Protein AF-W9RQR9-F1 (afdb_monomer_lite)

Organism: NCBI:txid981085

InterPro domains:
  IPR009721 O-acyltransferase WSD1, C-terminal [PF06974] (64-196)
  IPR045034 O-acyltransferase WSD1-like [PTHR31650] (25-204)

pLDDT: mean 70.21, std 19.1, range [25.34, 92.56]

Radius of gyration: 20.84 Å; chains: 1; bounding box: 67×42×54 Å

Foldseek 3Di:
DKAKEFEFQPDPAPDDDDDDDDDDPPDPHRPDRWAKEKEKDQPDPDDDDDDPVLQPDVPRPRHDDGQIFIDIFTQDDDDDPDLCVSVVVRVVRVVVRVPPCRRVVRSVVLVVCCVPVNDVRSVVVVVVVVVVHRMYIYPDDDDPDFDDDPNRGDNDDDPDDDPDPDDDYDYDYDCVRVVDPPVVVVVVVVSVVVNVVVCVVVVVDDDD

Sequence (208 aa):
MAFLEAKSLTLLSENRDDGLGSNVHRNNLPKKIRLRVNLLVNVRPSPGIQDLADMMEKNSEAKWGNWLGYVFVPFTIALKDDPLDYIRDAKATIDRKKHSLEALCTFSISGLLFSLFGIKSTTALLHRILSSTTMAFSNVVGPSEEIAFYNHSMTYLAATTYGQPNMTMVLSVDETTIPDPQQLCDDIAESLKLIKDVVIERGLANIH

Structure (mmCIF, N/CA/C/O backbone):
data_AF-W9RQR9-F1
#
_entry.id   AF-W9RQR9-F1
#
loop_
_atom_site.group_PDB
_atom_site.id
_atom_site.type_symbol
_atom_site.label_atom_id
_atom_site.label_alt_id
_atom_site.label_comp_id
_atom_site.label_asym_id
_atom_site.label_entity_id
_atom_site.label_seq_id
_atom_site.pdbx_PDB_ins_code
_atom_site.Cartn_x
_atom_site.Cartn_y
_atom_site.Cartn_z
_atom_site.occupancy
_atom_site.B_iso_or_equiv
_atom_site.auth_seq_id
_atom_site.auth_comp_id
_atom_site.auth_asym_id
_atom_site.auth_atom_id
_atom_site.pdbx_PDB_model_num
ATOM 1 N N . MET A 1 1 ? -9.837 4.500 -6.903 1.00 27.05 1 MET A N 1
ATOM 2 C CA . MET A 1 1 ? -8.670 5.401 -6.854 1.00 27.05 1 MET A CA 1
ATOM 3 C C . MET A 1 1 ? -7.677 4.797 -5.881 1.00 27.05 1 MET A C 1
ATOM 5 O O . MET A 1 1 ? -8.077 4.561 -4.753 1.00 27.05 1 MET A O 1
ATOM 9 N N . ALA A 1 2 ? -6.461 4.460 -6.316 1.00 27.91 2 ALA A N 1
ATOM 10 C CA . ALA A 1 2 ? -5.458 3.840 -5.453 1.00 27.91 2 ALA A CA 1
ATOM 11 C C . ALA A 1 2 ? -4.566 4.927 -4.843 1.00 27.91 2 ALA A C 1
ATOM 13 O O . ALA A 1 2 ? -3.868 5.629 -5.566 1.00 27.91 2 ALA A O 1
ATOM 14 N N . PHE A 1 3 ? -4.610 5.078 -3.525 1.00 33.69 3 PHE A N 1
ATOM 15 C CA . PHE A 1 3 ? -3.593 5.812 -2.777 1.00 33.69 3 PHE A CA 1
ATOM 16 C C . PHE A 1 3 ? -2.273 5.036 -2.864 1.00 33.69 3 PHE A C 1
ATOM 18 O O . PHE A 1 3 ? -2.313 3.813 -2.798 1.00 33.69 3 PHE A O 1
ATOM 25 N N . LEU A 1 4 ? -1.138 5.710 -3.027 1.00 33.81 4 LEU A N 1
ATOM 26 C CA . LEU A 1 4 ? 0.194 5.150 -2.803 1.00 33.81 4 LEU A CA 1
ATOM 27 C C . LEU A 1 4 ? 0.932 6.157 -1.932 1.00 33.81 4 LEU A C 1
ATOM 29 O O . LEU A 1 4 ? 1.221 7.252 -2.394 1.00 33.81 4 LEU A O 1
ATOM 33 N N . GLU A 1 5 ? 1.219 5.797 -0.688 1.00 37.44 5 GLU A N 1
ATOM 34 C CA . GLU A 1 5 ? 2.160 6.537 0.154 1.00 37.44 5 GLU A CA 1
ATOM 35 C C . GLU A 1 5 ? 3.376 5.648 0.358 1.00 37.44 5 GLU A C 1
ATOM 37 O O . GLU A 1 5 ? 3.317 4.673 1.107 1.00 37.44 5 GLU A O 1
ATOM 42 N N . ALA A 1 6 ? 4.456 5.935 -0.365 1.00 33.47 6 ALA A N 1
ATOM 43 C CA . ALA A 1 6 ? 5.751 5.316 -0.132 1.00 33.47 6 ALA A CA 1
ATOM 44 C C . ALA A 1 6 ? 6.491 6.129 0.929 1.00 33.47 6 ALA A C 1
ATOM 46 O O . ALA A 1 6 ? 6.679 7.330 0.766 1.00 33.47 6 ALA A O 1
ATOM 47 N N . LYS A 1 7 ? 6.883 5.469 2.020 1.00 37.84 7 LYS A N 1
ATOM 48 C CA . LYS A 1 7 ? 7.657 6.047 3.116 1.00 37.84 7 LYS A CA 1
ATOM 49 C C . LYS A 1 7 ? 9.077 5.493 3.056 1.00 37.84 7 LYS A C 1
ATOM 51 O O . LYS A 1 7 ? 9.262 4.316 2.753 1.00 37.84 7 LYS A O 1
ATOM 56 N N . SER A 1 8 ? 10.047 6.369 3.331 1.00 32.62 8 SER A N 1
ATOM 57 C CA . SER A 1 8 ? 11.501 6.146 3.273 1.00 32.62 8 SER A CA 1
ATOM 58 C C . SER A 1 8 ? 11.936 4.674 3.402 1.00 32.62 8 SER A C 1
ATOM 60 O O . SER A 1 8 ? 11.684 4.006 4.410 1.00 32.62 8 SER A O 1
ATOM 62 N N . LEU A 1 9 ? 12.604 4.171 2.358 1.00 33.88 9 LEU A N 1
ATOM 63 C CA . LEU A 1 9 ? 13.281 2.877 2.359 1.00 33.88 9 LEU A CA 1
ATOM 64 C C . LEU A 1 9 ? 14.490 2.948 3.300 1.00 33.88 9 LEU A C 1
ATOM 66 O O . LEU A 1 9 ? 15.581 3.331 2.891 1.00 33.88 9 LEU A O 1
ATOM 70 N N . THR A 1 10 ? 14.346 2.515 4.553 1.00 29.52 10 THR A N 1
ATOM 71 C CA . THR A 1 10 ? 15.526 2.227 5.381 1.00 29.52 10 THR A CA 1
ATOM 72 C C . THR A 1 10 ? 16.155 0.916 4.903 1.00 29.52 10 THR A C 1
ATOM 74 O O . THR A 1 10 ? 15.810 -0.175 5.365 1.00 29.52 10 THR A O 1
ATOM 77 N N . LEU A 1 11 ? 17.062 1.011 3.930 1.00 30.20 11 LEU A N 1
ATOM 78 C CA . LEU A 1 11 ? 17.905 -0.101 3.500 1.00 30.20 11 LEU A CA 1
ATOM 79 C C . LEU A 1 11 ? 18.978 -0.335 4.570 1.00 30.20 11 LEU A C 1
ATOM 81 O O . LEU A 1 11 ? 19.987 0.362 4.619 1.00 30.20 11 LEU A O 1
ATOM 85 N N . LEU A 1 12 ? 18.784 -1.333 5.433 1.00 25.34 12 LEU A N 1
ATOM 86 C CA . LEU A 1 12 ? 19.892 -1.877 6.219 1.00 25.34 12 LEU A CA 1
ATOM 87 C C . LEU A 1 12 ? 20.767 -2.714 5.277 1.00 25.34 12 LEU A C 1
ATOM 89 O O . LEU A 1 12 ? 20.536 -3.910 5.097 1.00 25.34 12 LEU A 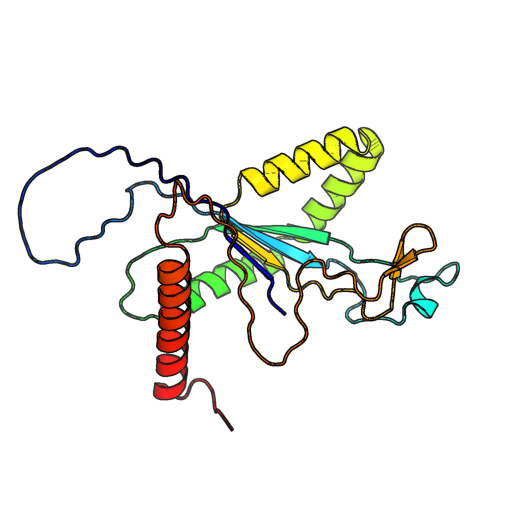O 1
ATOM 93 N N . SER A 1 13 ? 21.733 -2.061 4.626 1.00 30.66 13 SER A N 1
ATOM 94 C CA . SER A 1 13 ? 22.796 -2.746 3.895 1.00 30.66 13 SER A CA 1
ATOM 95 C C . SER A 1 13 ? 23.943 -3.073 4.848 1.00 30.66 13 SER A C 1
ATOM 97 O O . SER A 1 13 ? 24.672 -2.186 5.284 1.00 30.66 13 SER A O 1
ATOM 99 N N . GLU A 1 14 ? 24.124 -4.354 5.167 1.00 29.03 14 GLU A N 1
ATOM 100 C CA . GLU A 1 14 ? 25.426 -4.856 5.609 1.00 29.03 14 GLU A CA 1
ATOM 101 C C . GLU A 1 14 ? 26.245 -5.141 4.343 1.00 29.03 14 GLU A C 1
ATOM 103 O O . GLU A 1 14 ? 26.124 -6.206 3.731 1.00 29.03 14 GLU A O 1
ATOM 108 N N . ASN A 1 15 ? 27.050 -4.164 3.919 1.00 33.22 15 ASN A N 1
ATOM 109 C CA . ASN A 1 15 ? 28.030 -4.365 2.856 1.00 33.22 15 ASN A CA 1
ATOM 110 C C . ASN A 1 15 ? 29.112 -5.322 3.378 1.00 33.22 15 ASN A C 1
ATOM 112 O O . ASN A 1 15 ? 29.925 -4.949 4.223 1.00 33.22 15 ASN A O 1
ATOM 116 N N . ARG A 1 16 ? 29.138 -6.556 2.869 1.00 36.50 16 ARG A N 1
ATOM 117 C CA . ARG A 1 16 ? 30.384 -7.322 2.781 1.00 36.50 16 ARG A CA 1
ATOM 118 C C . ARG A 1 16 ? 30.792 -7.347 1.325 1.00 36.50 16 ARG A C 1
ATOM 120 O O . ARG A 1 16 ? 29.989 -7.702 0.469 1.00 36.50 16 ARG A O 1
ATOM 127 N N . ASP A 1 17 ? 32.004 -6.869 1.115 1.00 46.88 17 ASP A N 1
ATOM 128 C CA . ASP A 1 17 ? 32.659 -6.708 -0.166 1.00 46.88 17 ASP A CA 1
ATOM 129 C C . ASP A 1 17 ? 33.353 -8.031 -0.512 1.00 46.88 17 ASP A C 1
ATOM 131 O O . ASP A 1 17 ? 34.229 -8.489 0.226 1.00 46.88 17 ASP A O 1
ATOM 135 N N . ASP A 1 18 ? 32.941 -8.670 -1.602 1.00 40.12 18 ASP A N 1
ATOM 136 C CA . ASP A 1 18 ? 33.603 -9.842 -2.164 1.00 40.12 18 ASP A CA 1
ATOM 137 C C . ASP A 1 18 ? 33.596 -9.802 -3.704 1.00 40.12 18 ASP A C 1
ATOM 139 O O . ASP A 1 18 ? 32.748 -10.367 -4.382 1.00 40.12 18 ASP A O 1
ATOM 143 N N . GLY A 1 19 ? 34.584 -9.077 -4.242 1.00 40.59 19 GLY A N 1
ATOM 144 C CA . GLY A 1 19 ? 35.474 -9.510 -5.328 1.00 40.59 19 GLY A CA 1
ATOM 145 C C . GLY A 1 19 ? 34.900 -10.113 -6.624 1.00 40.59 19 GLY A C 1
ATOM 146 O O . GLY A 1 19 ? 34.585 -11.291 -6.689 1.00 40.59 19 GLY A O 1
ATOM 147 N N . LEU A 1 20 ? 34.992 -9.311 -7.694 1.00 42.31 20 LEU A N 1
ATOM 148 C CA . LEU A 1 20 ? 35.378 -9.646 -9.081 1.00 42.31 20 LEU A CA 1
ATOM 149 C C . LEU A 1 20 ? 34.734 -10.865 -9.794 1.00 42.31 20 LEU A C 1
ATOM 151 O O . LEU A 1 20 ? 35.153 -12.003 -9.613 1.00 42.31 20 LEU A O 1
ATOM 155 N N . GLY A 1 21 ? 33.909 -10.583 -10.815 1.00 39.34 21 GLY A N 1
ATOM 156 C CA . GLY A 1 21 ? 33.857 -11.406 -12.037 1.00 39.34 21 GLY A CA 1
ATOM 157 C C . GLY A 1 21 ? 32.478 -11.674 -12.658 1.00 39.34 21 GLY A C 1
ATOM 158 O O . GLY A 1 21 ? 31.588 -12.218 -12.020 1.00 39.34 21 GLY A O 1
ATOM 159 N N . SER A 1 22 ? 32.385 -11.406 -13.966 1.00 37.09 22 SER A N 1
ATOM 160 C CA . SER A 1 22 ? 31.342 -11.783 -14.942 1.00 37.09 22 SER A CA 1
ATOM 161 C C . SER A 1 22 ? 30.108 -10.874 -15.105 1.00 37.09 22 SER A C 1
ATOM 163 O O . SER A 1 22 ? 29.489 -10.386 -14.164 1.00 37.09 22 SER A O 1
ATOM 165 N N . ASN A 1 23 ? 29.810 -10.615 -16.380 1.00 47.50 23 ASN A N 1
ATOM 166 C CA . ASN A 1 23 ? 28.784 -9.735 -16.932 1.00 47.50 23 ASN A CA 1
ATOM 167 C C . ASN A 1 23 ? 27.418 -10.452 -16.905 1.00 47.50 23 ASN A C 1
ATOM 169 O O . ASN A 1 23 ? 26.909 -10.898 -17.927 1.00 47.50 23 ASN A O 1
ATOM 173 N N . VAL A 1 24 ? 26.866 -10.631 -15.707 1.00 47.97 24 VAL A N 1
ATOM 174 C CA . VAL A 1 24 ? 25.516 -11.160 -15.472 1.00 47.97 24 VAL A CA 1
ATOM 175 C C . VAL A 1 24 ? 24.811 -10.137 -14.595 1.00 47.97 24 VAL A C 1
ATOM 177 O O . VAL A 1 24 ? 25.396 -9.733 -13.593 1.00 47.97 24 VAL A O 1
ATOM 180 N N . HIS A 1 25 ? 23.622 -9.679 -15.011 1.00 51.59 25 HIS A N 1
ATOM 181 C CA . HIS A 1 25 ? 22.740 -8.721 -14.322 1.00 51.59 25 HIS A CA 1
ATOM 182 C C . HIS A 1 25 ? 23.111 -8.518 -12.843 1.00 51.59 25 HIS A C 1
ATOM 184 O O . HIS A 1 25 ? 22.714 -9.301 -11.977 1.00 51.59 25 HIS A O 1
ATOM 190 N N . ARG A 1 26 ? 23.932 -7.498 -12.548 1.00 60.16 26 ARG A N 1
ATOM 191 C CA . ARG A 1 26 ? 24.373 -7.234 -11.175 1.00 60.16 26 ARG A CA 1
ATOM 192 C C . ARG A 1 26 ? 23.149 -6.847 -10.355 1.00 60.16 26 ARG A C 1
ATOM 194 O O . ARG A 1 26 ? 22.592 -5.767 -10.532 1.00 60.16 26 ARG A O 1
ATOM 201 N N . ASN A 1 27 ? 22.714 -7.752 -9.486 1.00 68.25 27 ASN A N 1
ATOM 202 C CA . ASN A 1 27 ? 21.622 -7.494 -8.567 1.00 68.25 27 ASN A CA 1
ATOM 203 C C . ASN A 1 27 ? 22.157 -6.681 -7.381 1.00 68.25 27 ASN A C 1
ATOM 205 O O . ASN A 1 27 ? 22.793 -7.231 -6.486 1.00 68.25 27 ASN A O 1
ATOM 209 N N . ASN A 1 28 ? 21.898 -5.374 -7.390 1.00 78.44 28 ASN A N 1
ATOM 210 C CA . ASN A 1 28 ? 22.318 -4.452 -6.331 1.00 78.44 28 ASN A CA 1
ATOM 211 C C . ASN A 1 28 ? 21.351 -4.440 -5.128 1.00 78.44 28 ASN A C 1
ATOM 213 O O . ASN A 1 28 ? 21.474 -3.591 -4.245 1.00 78.44 28 ASN A O 1
ATOM 217 N N . LEU A 1 29 ? 20.364 -5.345 -5.081 1.00 77.56 29 LEU A N 1
ATOM 218 C CA . LEU A 1 29 ? 19.416 -5.412 -3.972 1.00 77.56 29 LEU A CA 1
ATOM 219 C C . LEU A 1 29 ? 20.082 -5.996 -2.717 1.00 77.56 29 LEU A C 1
ATOM 221 O O . LEU A 1 29 ? 20.760 -7.026 -2.795 1.00 77.56 29 LEU A O 1
ATOM 225 N N . PRO A 1 30 ? 19.840 -5.416 -1.528 1.00 78.06 30 PRO A N 1
ATOM 226 C CA . PRO A 1 30 ? 20.317 -5.997 -0.282 1.00 78.06 30 PRO A CA 1
ATOM 227 C C . PRO A 1 30 ? 19.786 -7.421 -0.089 1.00 78.06 30 PRO A C 1
ATOM 229 O O . PRO A 1 30 ? 18.589 -7.678 -0.239 1.00 78.06 30 PRO A O 1
ATOM 232 N N . LYS A 1 31 ? 20.661 -8.339 0.345 1.00 73.50 31 LYS A N 1
ATOM 233 C CA . LYS A 1 31 ? 20.363 -9.780 0.500 1.00 73.50 31 LYS A CA 1
ATOM 234 C C . LYS A 1 31 ? 19.158 -10.091 1.410 1.00 73.50 31 LYS A C 1
ATOM 236 O O . LYS A 1 31 ? 18.638 -11.201 1.366 1.00 73.50 31 LYS A O 1
ATOM 241 N N . LYS A 1 32 ? 18.726 -9.152 2.263 1.00 76.44 32 LYS A N 1
ATOM 242 C CA . LYS A 1 32 ? 17.607 -9.313 3.214 1.00 76.44 32 LYS A CA 1
ATOM 243 C C . LYS A 1 32 ? 16.678 -8.097 3.249 1.00 76.44 32 LYS A C 1
ATOM 245 O O . LYS A 1 32 ? 16.283 -7.640 4.322 1.00 76.44 32 LYS A O 1
ATOM 250 N N . ILE A 1 33 ? 16.325 -7.556 2.085 1.00 79.69 33 ILE A N 1
ATOM 251 C CA . ILE A 1 33 ? 15.329 -6.487 2.026 1.00 79.69 33 ILE A CA 1
ATOM 252 C C . ILE A 1 33 ? 13.939 -7.030 2.404 1.00 79.69 33 ILE A C 1
ATOM 254 O O . ILE A 1 33 ? 13.485 -8.048 1.883 1.00 79.69 33 ILE A O 1
ATOM 258 N N . ARG A 1 34 ? 13.256 -6.366 3.344 1.00 80.00 34 ARG A N 1
ATOM 259 C CA . ARG A 1 34 ? 11.883 -6.712 3.736 1.00 80.00 34 ARG A CA 1
ATOM 260 C C . ARG A 1 34 ? 10.984 -5.505 3.563 1.00 80.00 34 ARG A C 1
ATOM 262 O O . ARG A 1 34 ? 10.898 -4.668 4.459 1.00 80.00 34 ARG A O 1
ATOM 269 N N . LEU A 1 35 ? 10.277 -5.465 2.442 1.00 83.75 35 LEU A N 1
ATOM 270 C CA . LEU A 1 35 ? 9.306 -4.417 2.170 1.00 83.75 35 LEU A CA 1
ATOM 271 C C . LEU A 1 35 ? 7.904 -4.938 2.449 1.00 83.75 35 LEU A C 1
ATOM 273 O O . LEU A 1 35 ? 7.545 -6.068 2.106 1.00 83.75 35 LEU A O 1
ATOM 277 N N . ARG A 1 36 ? 7.120 -4.118 3.143 1.00 84.25 36 ARG A N 1
ATOM 278 C CA . ARG A 1 36 ? 5.743 -4.451 3.504 1.00 84.25 36 ARG A CA 1
ATOM 279 C C . ARG A 1 36 ? 4.826 -3.344 3.056 1.00 84.25 36 ARG A C 1
ATOM 281 O O . ARG A 1 36 ? 5.025 -2.184 3.408 1.00 84.25 36 ARG A O 1
ATOM 288 N N . VAL A 1 37 ? 3.805 -3.750 2.329 1.00 84.88 37 VAL A N 1
ATOM 289 C CA . VAL A 1 37 ? 2.712 -2.903 1.902 1.00 84.88 37 VAL A CA 1
ATOM 290 C C . VAL A 1 37 ? 1.571 -3.033 2.904 1.00 84.88 37 VAL A C 1
ATOM 292 O O . VAL A 1 37 ? 1.199 -4.143 3.287 1.00 84.88 37 VAL A O 1
ATOM 295 N N . ASN A 1 38 ? 1.016 -1.900 3.315 1.00 84.31 38 ASN A N 1
ATOM 296 C CA . ASN A 1 38 ? -0.216 -1.811 4.078 1.00 84.31 38 ASN A CA 1
ATOM 297 C C . ASN A 1 38 ? -1.383 -1.507 3.136 1.00 84.31 38 ASN A C 1
ATOM 299 O O . ASN A 1 38 ? -1.486 -0.400 2.616 1.00 84.31 38 ASN A O 1
ATOM 303 N N . LEU A 1 39 ? -2.260 -2.474 2.892 1.00 84.75 39 LEU A N 1
ATOM 304 C CA . LEU A 1 39 ? -3.452 -2.262 2.078 1.00 84.75 39 LEU A CA 1
ATOM 305 C C . LEU A 1 39 ? -4.635 -1.931 2.990 1.00 84.75 39 LEU A C 1
ATOM 307 O O . LEU A 1 39 ? -5.130 -2.803 3.700 1.00 84.75 39 LEU A O 1
ATOM 311 N N . LEU A 1 40 ? -5.083 -0.680 2.955 1.00 80.62 40 LEU A N 1
ATOM 312 C CA . LEU A 1 40 ? -6.287 -0.201 3.623 1.00 80.62 40 LEU A CA 1
ATOM 313 C C . LEU A 1 40 ? -7.518 -0.627 2.818 1.00 80.62 40 LEU A C 1
ATOM 315 O O . LEU A 1 40 ? -7.633 -0.355 1.619 1.00 80.62 40 LEU A O 1
ATOM 319 N N . VAL A 1 41 ? -8.448 -1.298 3.491 1.00 80.81 41 VAL A N 1
ATOM 320 C CA . VAL A 1 41 ? -9.653 -1.869 2.891 1.00 80.81 41 VAL A CA 1
ATOM 321 C C . VAL A 1 41 ? -10.870 -1.328 3.625 1.00 80.81 41 VAL A C 1
ATOM 323 O O . VAL A 1 41 ? -10.944 -1.377 4.853 1.00 80.81 41 VAL A O 1
ATOM 326 N N . ASN A 1 42 ? -11.847 -0.840 2.864 1.00 80.75 42 ASN A N 1
ATOM 327 C CA . ASN A 1 42 ? -13.160 -0.544 3.417 1.00 80.75 42 ASN A CA 1
ATOM 328 C C . ASN A 1 42 ? -13.898 -1.870 3.658 1.00 80.75 42 ASN A C 1
ATOM 330 O O . ASN A 1 42 ? -14.213 -2.575 2.702 1.00 80.75 42 ASN A O 1
ATOM 334 N N . VAL A 1 43 ? -14.139 -2.225 4.919 1.00 81.38 43 VAL A N 1
ATOM 335 C CA . VAL A 1 43 ? -14.802 -3.475 5.333 1.00 81.38 43 VAL A CA 1
ATOM 336 C C . VAL A 1 43 ? -16.310 -3.306 5.535 1.00 81.38 43 VAL A C 1
ATOM 338 O O . VAL A 1 43 ? -16.946 -4.119 6.205 1.00 81.38 43 VAL A O 1
ATOM 341 N N . ARG A 1 44 ? -16.897 -2.234 4.989 1.00 73.81 44 ARG A N 1
ATOM 342 C CA . ARG A 1 44 ? -18.335 -1.980 5.092 1.00 73.81 44 ARG A CA 1
ATOM 343 C C . ARG A 1 44 ? -19.134 -3.164 4.505 1.00 73.81 44 ARG A C 1
ATOM 345 O O . ARG A 1 44 ? -18.812 -3.608 3.404 1.00 73.81 44 ARG A O 1
ATOM 352 N N . PRO A 1 45 ? -20.187 -3.643 5.195 1.00 64.44 45 PRO A N 1
ATOM 353 C CA . PRO A 1 45 ? -21.051 -4.705 4.676 1.00 64.44 45 PRO A CA 1
ATOM 354 C C . PRO A 1 45 ? -21.801 -4.307 3.398 1.00 64.44 45 PRO A C 1
ATOM 356 O O . PRO A 1 45 ? -21.981 -5.138 2.512 1.00 64.44 45 PRO A O 1
ATOM 359 N N . SER A 1 46 ? -22.227 -3.042 3.293 1.00 60.16 46 SER A N 1
ATOM 360 C CA . SER A 1 46 ? -22.893 -2.503 2.109 1.00 60.16 46 SER A CA 1
ATOM 361 C C . SER A 1 46 ? -21.875 -1.928 1.109 1.00 60.16 46 SER A C 1
ATOM 363 O O . SER A 1 46 ? -21.146 -0.985 1.439 1.00 60.16 46 SER A O 1
ATOM 365 N N . PRO A 1 47 ? -21.792 -2.468 -0.121 1.00 53.53 47 PRO A N 1
ATOM 366 C CA . PRO A 1 47 ? -20.973 -1.880 -1.173 1.00 53.53 47 PRO A CA 1
ATOM 367 C C . PRO A 1 47 ? -21.627 -0.595 -1.708 1.00 53.53 47 PRO A C 1
ATOM 369 O O . PRO A 1 47 ? -22.838 -0.551 -1.903 1.00 53.53 47 PRO A O 1
ATOM 372 N N . GLY A 1 48 ? -20.820 0.434 -1.983 1.00 53.78 48 GLY A N 1
ATOM 373 C CA . GLY A 1 48 ? -21.259 1.675 -2.636 1.00 53.78 48 GLY A CA 1
ATOM 374 C C . GLY A 1 48 ? -21.095 2.941 -1.790 1.00 53.78 48 GLY A C 1
ATOM 375 O O . GLY A 1 48 ? -21.006 2.893 -0.561 1.00 53.78 48 GLY A O 1
ATOM 376 N N . ILE A 1 49 ? -21.030 4.082 -2.480 1.00 56.50 49 ILE A N 1
ATOM 377 C CA . ILE A 1 49 ? -21.163 5.412 -1.877 1.00 56.50 49 ILE A CA 1
ATOM 378 C C . ILE A 1 49 ? -22.658 5.577 -1.613 1.00 56.50 49 ILE A C 1
ATOM 380 O O . ILE A 1 49 ? -23.442 5.623 -2.556 1.00 56.50 49 ILE A O 1
ATOM 384 N N . GLN A 1 50 ? -23.051 5.535 -0.347 1.00 60.91 50 GLN A N 1
ATOM 385 C CA . GLN A 1 50 ? -24.426 5.815 0.055 1.00 60.91 50 GLN A CA 1
ATOM 386 C C . GLN A 1 50 ? -24.551 7.300 0.361 1.00 60.91 50 GLN A C 1
ATOM 388 O O . GLN A 1 50 ? -23.575 7.892 0.827 1.00 60.91 50 GLN A O 1
ATOM 393 N N . ASP A 1 51 ? -25.729 7.866 0.112 1.00 65.50 51 ASP A N 1
ATOM 394 C CA . ASP A 1 51 ? -25.982 9.274 0.390 1.00 65.50 51 ASP A CA 1
ATOM 395 C C . ASP A 1 51 ? -25.786 9.558 1.882 1.00 65.50 51 ASP A C 1
ATOM 397 O O . ASP A 1 51 ? -26.279 8.833 2.752 1.00 65.50 51 ASP A O 1
ATOM 401 N N . LEU A 1 52 ? -25.051 10.627 2.193 1.00 65.19 52 LEU A N 1
ATOM 402 C CA . LEU A 1 52 ? -24.754 11.024 3.569 1.00 65.19 52 LEU A CA 1
ATOM 403 C C . LEU A 1 52 ? -26.018 11.164 4.428 1.00 65.19 52 LEU A C 1
ATOM 405 O O . LEU A 1 52 ? -26.009 10.781 5.599 1.00 65.19 52 LEU A O 1
ATOM 409 N N . ALA A 1 53 ? -27.102 11.678 3.843 1.00 65.00 53 ALA A N 1
ATOM 410 C CA . ALA A 1 53 ? -28.388 11.829 4.516 1.00 65.00 53 ALA A CA 1
ATOM 411 C C . ALA A 1 53 ? -28.941 10.477 5.005 1.00 65.00 53 ALA A C 1
ATOM 413 O O . ALA A 1 53 ? -29.303 10.353 6.177 1.00 65.00 53 ALA A O 1
ATOM 414 N N . ASP A 1 54 ? -28.890 9.451 4.154 1.00 69.06 54 ASP A N 1
ATOM 415 C CA . ASP A 1 54 ? -29.349 8.091 4.463 1.00 69.06 54 ASP A CA 1
ATOM 416 C C . ASP A 1 54 ? -28.467 7.424 5.534 1.00 69.06 54 ASP A C 1
ATOM 418 O O . ASP A 1 54 ? -28.921 6.612 6.342 1.00 69.06 54 ASP A O 1
ATOM 422 N N . MET A 1 55 ? -27.184 7.793 5.585 1.00 68.00 55 MET A N 1
ATOM 423 C CA . MET A 1 55 ? -26.228 7.302 6.583 1.00 68.00 55 MET A CA 1
ATOM 424 C C . MET A 1 55 ? -26.354 7.975 7.960 1.00 68.00 55 MET A C 1
ATOM 426 O O . MET A 1 55 ? -25.878 7.442 8.969 1.00 68.00 55 MET A O 1
ATOM 430 N N . MET A 1 56 ? -26.937 9.175 8.004 1.00 68.69 56 MET A N 1
ATOM 431 C CA . MET A 1 56 ? -27.152 9.958 9.224 1.00 68.69 56 MET A CA 1
ATOM 432 C C . MET A 1 56 ? -28.531 9.713 9.854 1.00 68.69 56 MET A C 1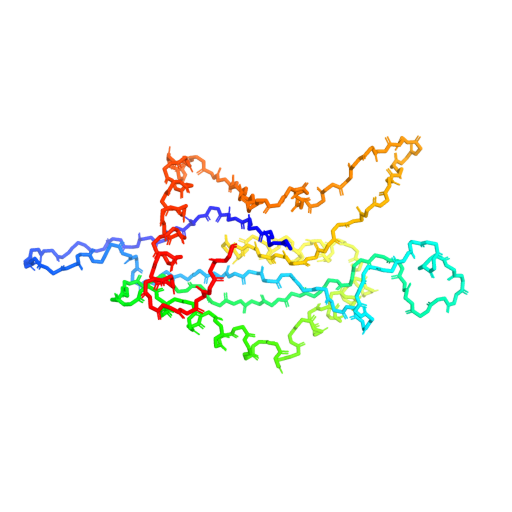
ATOM 434 O O . MET A 1 56 ? -28.778 10.165 10.977 1.00 68.69 56 MET A O 1
ATOM 438 N N . GLU A 1 57 ? -29.420 8.991 9.168 1.00 76.00 57 GLU A N 1
ATOM 439 C CA . GLU A 1 57 ? -30.745 8.656 9.678 1.00 76.00 57 GLU A CA 1
ATOM 440 C C . GLU A 1 57 ? -30.660 7.764 10.932 1.00 76.00 57 GLU A C 1
ATOM 442 O O . GLU A 1 57 ? -29.865 6.820 11.032 1.00 76.00 57 GLU A O 1
ATOM 447 N N . LYS A 1 58 ? -31.493 8.061 11.940 1.00 58.41 58 LYS A N 1
ATOM 448 C CA . LYS A 1 58 ? -31.555 7.252 13.163 1.00 58.41 58 LYS A CA 1
ATOM 449 C C . LYS A 1 58 ? -32.022 5.838 12.810 1.00 58.41 58 LYS A C 1
ATOM 451 O O . LYS A 1 58 ? -33.140 5.662 12.345 1.00 58.41 58 LYS A O 1
ATOM 456 N N . ASN A 1 59 ? -31.196 4.846 13.152 1.00 63.31 59 ASN A N 1
ATOM 457 C CA . ASN A 1 59 ? -31.374 3.413 12.863 1.00 63.31 59 ASN A CA 1
ATOM 458 C C . ASN A 1 59 ? -31.033 2.971 11.432 1.00 63.31 59 ASN A C 1
ATOM 460 O O . ASN A 1 59 ? -31.364 1.845 11.070 1.00 63.31 59 ASN A O 1
ATOM 464 N N . SER A 1 60 ? -30.327 3.791 10.650 1.00 63.22 60 SER A N 1
ATOM 465 C CA . SER A 1 60 ? -29.740 3.321 9.393 1.00 63.22 60 SER A CA 1
ATOM 466 C C . SER A 1 60 ? -28.785 2.146 9.645 1.00 63.22 60 SER A C 1
ATOM 468 O O . SER A 1 60 ? -27.940 2.188 10.549 1.00 63.22 60 SER A O 1
ATOM 470 N N . GLU A 1 61 ? -28.904 1.085 8.841 1.00 59.78 61 GLU A N 1
ATOM 471 C CA . GLU A 1 61 ? -27.962 -0.044 8.859 1.00 59.78 61 GLU A CA 1
ATOM 472 C C . GLU A 1 61 ? -26.549 0.396 8.438 1.00 59.78 61 GLU A C 1
ATOM 474 O O . GLU A 1 61 ? -25.550 -0.225 8.814 1.00 59.78 61 GLU A O 1
ATOM 479 N N . ALA A 1 62 ? -26.446 1.510 7.709 1.00 61.47 62 ALA A N 1
ATOM 480 C CA . ALA A 1 62 ? -25.199 2.063 7.223 1.00 61.47 62 ALA A CA 1
ATOM 481 C C . ALA A 1 62 ? -24.768 3.288 8.030 1.00 61.47 62 ALA A C 1
ATOM 483 O O . ALA A 1 62 ? -25.105 4.430 7.735 1.00 61.47 62 ALA A O 1
ATOM 484 N N . LYS A 1 63 ? -23.948 3.049 9.052 1.00 66.00 63 LYS A N 1
ATOM 485 C CA . LYS A 1 63 ? -23.376 4.127 9.869 1.00 66.00 63 LYS A CA 1
ATOM 486 C C . LYS A 1 63 ? -22.386 4.970 9.074 1.00 66.00 63 LYS A C 1
ATOM 488 O O . LYS A 1 63 ? -21.520 4.407 8.402 1.00 66.00 63 LYS A O 1
ATOM 493 N N . TRP A 1 64 ? -22.475 6.293 9.231 1.00 66.12 64 TRP A N 1
ATOM 494 C CA . TRP A 1 64 ? -21.588 7.278 8.604 1.00 66.12 64 TRP A CA 1
ATOM 495 C C . TRP A 1 64 ? -20.090 6.927 8.697 1.00 66.12 64 TRP A C 1
ATOM 497 O O . TRP A 1 64 ? -19.602 6.469 9.733 1.00 66.12 64 TRP A O 1
ATOM 507 N N . GLY A 1 65 ? -19.360 7.190 7.606 1.00 65.56 65 GLY A N 1
ATOM 508 C CA . GLY A 1 65 ? -17.906 7.035 7.514 1.00 65.56 65 GLY A CA 1
ATOM 509 C C . GLY A 1 65 ? -17.412 5.678 6.995 1.00 65.56 65 GLY A C 1
ATOM 510 O O . GLY A 1 65 ? -18.162 4.716 6.822 1.00 65.56 65 GLY A O 1
ATOM 511 N N . ASN A 1 66 ? -16.112 5.600 6.705 1.00 72.56 66 ASN A N 1
ATOM 512 C CA . ASN A 1 66 ? -15.464 4.380 6.224 1.00 72.56 66 ASN A CA 1
ATOM 513 C C . ASN A 1 66 ? -15.129 3.439 7.385 1.00 72.56 66 ASN A C 1
ATOM 515 O O . ASN A 1 66 ? -14.603 3.870 8.410 1.00 72.56 66 ASN A O 1
ATOM 519 N N . TRP A 1 67 ? -15.401 2.145 7.216 1.00 77.25 67 TRP A N 1
ATOM 520 C CA . TRP A 1 67 ? -15.016 1.133 8.198 1.00 77.25 67 TRP A CA 1
ATOM 521 C C . TRP A 1 67 ? -13.690 0.555 7.738 1.00 77.25 67 TRP A C 1
ATOM 523 O O . TRP A 1 67 ? -13.638 -0.200 6.773 1.00 77.25 67 TRP A O 1
ATOM 533 N N . LEU A 1 68 ? -12.600 0.988 8.363 1.00 77.75 68 LEU A N 1
ATOM 534 C CA . LEU A 1 68 ? -11.260 0.717 7.856 1.00 77.75 68 LEU A CA 1
ATOM 535 C C . LEU A 1 68 ? -10.641 -0.502 8.533 1.00 77.75 68 LEU A C 1
ATOM 537 O O . LEU A 1 68 ? -10.304 -0.472 9.715 1.00 77.75 68 LEU A O 1
ATOM 541 N N . GLY A 1 69 ? -10.460 -1.558 7.747 1.00 84.75 69 GLY A N 1
ATOM 542 C CA . GLY A 1 69 ? -9.536 -2.646 8.040 1.00 84.75 69 GLY A CA 1
ATOM 543 C C . GLY A 1 69 ? -8.252 -2.494 7.234 1.00 84.75 69 GLY A C 1
ATOM 544 O O . GLY A 1 69 ? -8.162 -1.671 6.319 1.00 84.75 69 GLY A O 1
ATOM 545 N N . TYR A 1 70 ? -7.249 -3.305 7.547 1.00 86.19 70 TYR A N 1
ATOM 546 C CA . TYR A 1 70 ? -6.008 -3.320 6.785 1.00 86.19 70 TYR A CA 1
ATOM 547 C C . TYR A 1 70 ? -5.414 -4.719 6.647 1.00 86.19 70 TYR A C 1
ATOM 549 O O . TYR A 1 70 ? -5.728 -5.636 7.406 1.00 86.19 70 TYR A O 1
ATOM 557 N N . VAL A 1 71 ? -4.565 -4.882 5.637 1.00 89.44 71 VAL A N 1
ATOM 558 C CA . VAL A 1 71 ? -3.904 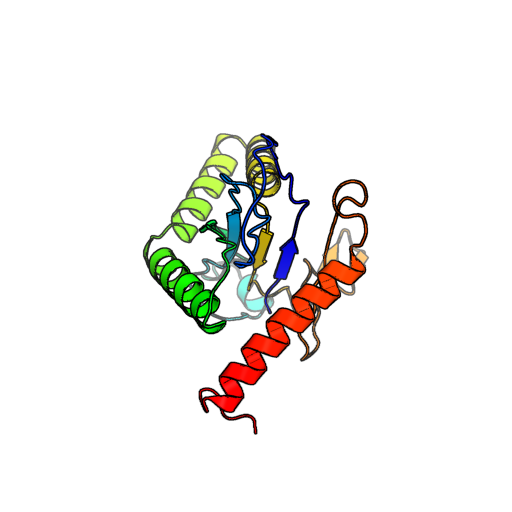-6.141 5.298 1.00 89.44 71 VAL A CA 1
ATOM 559 C C . VAL A 1 71 ? -2.432 -5.878 5.016 1.00 89.44 71 VAL A C 1
ATOM 561 O O . VAL A 1 71 ? -2.098 -5.008 4.212 1.00 89.44 71 VAL A O 1
ATOM 564 N N . PHE A 1 72 ? -1.544 -6.681 5.604 1.00 89.31 72 PHE A N 1
ATOM 565 C CA . PHE A 1 72 ? -0.123 -6.625 5.270 1.00 89.31 72 PHE A CA 1
ATOM 566 C C . PHE A 1 72 ? 0.221 -7.555 4.116 1.00 89.31 72 PHE A C 1
ATOM 568 O O . PHE A 1 72 ? 0.069 -8.778 4.210 1.00 89.31 72 PHE A O 1
ATOM 575 N N . VAL A 1 73 ? 0.764 -6.980 3.049 1.00 88.38 73 VAL A N 1
ATOM 576 C CA . VAL A 1 73 ? 1.216 -7.703 1.862 1.00 88.38 73 VAL A CA 1
ATOM 577 C C . VAL A 1 73 ? 2.743 -7.599 1.763 1.00 88.38 73 VAL A C 1
ATOM 579 O O . VAL A 1 73 ? 3.283 -6.496 1.866 1.00 88.38 73 VAL A O 1
ATOM 582 N N . PRO A 1 74 ? 3.476 -8.717 1.607 1.00 86.69 74 PRO A N 1
ATOM 583 C CA . PRO A 1 74 ? 4.897 -8.647 1.288 1.00 86.69 74 PRO A CA 1
ATOM 584 C C . PRO A 1 74 ? 5.079 -8.012 -0.094 1.00 86.69 74 PRO A C 1
ATOM 586 O O . PRO A 1 74 ? 4.398 -8.396 -1.043 1.00 86.69 74 PRO A O 1
ATOM 589 N N . PHE A 1 75 ? 5.994 -7.052 -0.201 1.00 83.12 75 PHE A N 1
ATOM 590 C CA . PHE A 1 75 ? 6.368 -6.445 -1.473 1.00 83.12 75 PHE A CA 1
ATOM 591 C C . PHE A 1 75 ? 7.766 -6.919 -1.849 1.00 83.12 75 PHE A C 1
ATOM 593 O O . PHE A 1 75 ? 8.752 -6.583 -1.194 1.00 83.12 75 PHE A O 1
ATOM 600 N N . THR A 1 76 ? 7.835 -7.762 -2.871 1.00 81.00 76 THR A N 1
ATOM 601 C CA . THR A 1 76 ? 9.091 -8.354 -3.322 1.00 81.00 76 THR A CA 1
ATOM 602 C C . THR A 1 76 ? 9.615 -7.555 -4.502 1.00 81.00 76 THR A C 1
ATOM 604 O O . THR A 1 76 ? 8.975 -7.516 -5.550 1.00 81.00 76 THR A O 1
ATOM 607 N N . ILE A 1 77 ? 10.796 -6.961 -4.341 1.00 81.12 77 ILE A N 1
ATOM 608 C CA . ILE A 1 77 ? 11.577 -6.446 -5.465 1.00 81.12 77 ILE A CA 1
ATOM 609 C C . ILE A 1 77 ? 12.502 -7.578 -5.899 1.00 81.12 77 ILE A C 1
ATOM 611 O O . ILE A 1 77 ? 13.259 -8.117 -5.092 1.00 81.12 77 ILE A O 1
ATOM 615 N N . ALA A 1 78 ? 12.392 -7.966 -7.159 1.00 82.50 78 ALA A N 1
ATOM 616 C CA . ALA A 1 78 ? 13.240 -8.960 -7.799 1.00 82.50 78 ALA A CA 1
ATOM 617 C C . ALA A 1 78 ? 13.691 -8.397 -9.150 1.00 82.50 78 ALA A C 1
ATOM 619 O O . ALA A 1 78 ? 13.283 -7.302 -9.510 1.00 82.50 78 ALA A O 1
ATOM 620 N N . LEU A 1 79 ? 14.536 -9.114 -9.882 1.00 83.69 79 LEU A N 1
ATOM 621 C CA . LEU A 1 79 ? 14.677 -8.913 -11.321 1.00 83.69 79 LEU A CA 1
ATOM 622 C C . LEU A 1 79 ? 13.846 -10.012 -11.980 1.00 83.69 79 LEU A C 1
ATOM 624 O O . LEU A 1 79 ? 13.981 -11.178 -11.604 1.00 83.69 79 LEU A O 1
ATOM 628 N N . LYS A 1 80 ? 12.947 -9.639 -12.889 1.00 85.19 80 LYS A N 1
ATOM 629 C CA . LYS A 1 80 ? 12.058 -10.570 -13.588 1.00 85.19 80 LYS A CA 1
ATOM 630 C C . LYS A 1 80 ? 12.198 -10.383 -15.087 1.00 85.19 80 LYS A C 1
ATOM 632 O O . LYS A 1 80 ? 12.239 -9.244 -15.543 1.00 85.19 80 LYS A O 1
ATOM 637 N N . ASP A 1 81 ? 12.218 -11.496 -15.812 1.00 87.38 81 ASP A N 1
ATOM 638 C CA . ASP A 1 81 ? 12.306 -11.494 -17.273 1.00 87.38 81 ASP A CA 1
ATOM 639 C C . ASP A 1 81 ? 10.982 -11.039 -17.908 1.00 87.38 81 ASP A C 1
ATOM 641 O O . ASP A 1 81 ? 10.980 -10.227 -18.830 1.00 87.38 81 ASP A O 1
ATOM 645 N N . ASP A 1 82 ? 9.842 -11.516 -17.388 1.00 89.12 82 ASP A N 1
ATOM 646 C CA . ASP A 1 82 ? 8.512 -11.045 -17.789 1.00 89.12 82 ASP A CA 1
ATOM 647 C C . ASP A 1 82 ? 8.016 -9.957 -16.815 1.00 89.12 82 ASP A C 1
ATOM 649 O O . ASP A 1 82 ? 7.755 -10.255 -15.642 1.00 89.12 82 ASP A O 1
ATOM 653 N N . PRO A 1 83 ? 7.810 -8.700 -17.254 1.00 85.62 83 PRO A N 1
ATOM 654 C CA . PRO A 1 83 ? 7.289 -7.648 -16.380 1.00 85.62 83 PRO A CA 1
ATOM 655 C C . PRO A 1 83 ? 5.875 -7.955 -15.853 1.00 85.62 83 PRO A C 1
ATOM 657 O O . PRO A 1 83 ? 5.489 -7.460 -14.791 1.00 85.62 83 PRO A O 1
ATOM 660 N N . LEU A 1 84 ? 5.102 -8.819 -16.525 1.00 90.75 84 LEU A N 1
ATOM 661 C CA . LEU A 1 84 ? 3.779 -9.230 -16.038 1.00 90.75 84 LEU A CA 1
ATOM 662 C C . LEU A 1 84 ? 3.841 -10.161 -14.824 1.00 90.75 84 LEU A C 1
ATOM 664 O O . LEU A 1 84 ? 2.855 -10.276 -14.089 1.00 90.75 84 LEU A O 1
ATOM 668 N N . ASP A 1 85 ? 4.982 -10.792 -14.559 1.00 91.00 85 ASP A N 1
ATOM 669 C CA . ASP A 1 85 ? 5.126 -11.678 -13.409 1.00 91.00 85 ASP A CA 1
ATOM 670 C C . ASP A 1 85 ? 5.083 -10.913 -12.080 1.00 91.00 85 ASP A C 1
ATOM 672 O O . ASP A 1 85 ? 4.736 -11.499 -11.054 1.00 91.00 85 ASP A O 1
ATOM 676 N N . TYR A 1 86 ? 5.379 -9.607 -12.050 1.00 86.75 86 TYR A N 1
ATOM 677 C CA . TYR A 1 86 ? 5.113 -8.789 -10.858 1.00 86.75 86 TYR A CA 1
ATOM 678 C C . TYR A 1 86 ? 3.614 -8.693 -10.572 1.00 86.75 86 TYR A C 1
ATOM 680 O O . TYR A 1 86 ? 3.186 -8.850 -9.427 1.00 86.75 86 TYR A O 1
ATOM 688 N N . ILE A 1 87 ? 2.804 -8.483 -11.616 1.00 87.94 87 ILE A N 1
ATOM 689 C CA . ILE A 1 87 ? 1.347 -8.374 -11.493 1.00 87.94 87 ILE A CA 1
ATOM 690 C C . ILE A 1 87 ? 0.748 -9.710 -11.065 1.00 87.94 87 ILE A C 1
ATOM 692 O O . ILE A 1 87 ? -0.112 -9.734 -10.184 1.00 87.94 87 ILE A O 1
ATOM 696 N N . ARG A 1 88 ? 1.188 -10.820 -11.666 1.00 91.31 88 ARG A N 1
ATOM 697 C CA . ARG A 1 88 ? 0.686 -12.163 -11.337 1.00 91.31 88 ARG A CA 1
ATOM 698 C C . ARG A 1 88 ? 0.935 -12.509 -9.870 1.00 91.31 88 ARG A C 1
ATOM 700 O O . ARG A 1 88 ? -0.004 -12.910 -9.181 1.00 91.31 88 ARG A O 1
ATOM 707 N N . ASP A 1 89 ? 2.146 -12.271 -9.373 1.00 90.38 89 ASP A N 1
ATOM 708 C CA . ASP A 1 89 ? 2.501 -12.530 -7.973 1.00 90.38 89 ASP A CA 1
ATOM 709 C C . ASP A 1 89 ? 1.730 -11.632 -7.002 1.00 90.38 89 ASP A C 1
ATOM 711 O O . ASP A 1 89 ? 1.208 -12.100 -5.980 1.00 90.38 89 ASP A O 1
ATOM 715 N N . ALA A 1 90 ? 1.623 -10.339 -7.329 1.00 87.44 90 ALA A N 1
ATOM 716 C CA . ALA A 1 90 ? 0.849 -9.389 -6.542 1.00 87.44 90 ALA A CA 1
ATOM 717 C C . ALA A 1 90 ? -0.627 -9.808 -6.485 1.00 87.44 90 ALA A C 1
ATOM 719 O O . ALA A 1 90 ? -1.208 -9.879 -5.400 1.00 87.44 90 ALA A O 1
ATOM 720 N N . LYS A 1 91 ? -1.220 -10.172 -7.629 1.00 89.44 91 LYS A N 1
ATOM 721 C CA . LYS A 1 91 ? -2.602 -10.653 -7.728 1.00 89.44 91 LYS A CA 1
ATOM 722 C C . LYS A 1 91 ? -2.820 -11.920 -6.909 1.00 89.44 91 LYS A C 1
ATOM 724 O O . LYS A 1 91 ? -3.747 -11.950 -6.107 1.00 89.44 91 LYS A O 1
ATOM 729 N N . ALA A 1 92 ? -1.963 -12.930 -7.055 1.00 92.31 92 ALA A N 1
ATOM 730 C CA . ALA A 1 92 ? -2.067 -14.174 -6.295 1.00 92.31 92 ALA A CA 1
ATOM 731 C C . ALA A 1 92 ? -2.004 -13.919 -4.779 1.00 92.31 92 ALA A C 1
ATOM 733 O O . ALA A 1 92 ? -2.789 -14.471 -4.004 1.00 92.31 92 ALA A O 1
ATOM 734 N N . THR A 1 93 ? -1.108 -13.027 -4.350 1.00 91.25 93 THR A N 1
ATOM 735 C CA . THR A 1 93 ? -0.980 -12.651 -2.939 1.00 91.25 93 THR A CA 1
ATOM 736 C C . THR A 1 93 ? -2.220 -11.918 -2.432 1.00 91.25 93 THR A C 1
ATOM 738 O O . THR A 1 93 ? -2.724 -12.254 -1.359 1.00 91.25 93 THR A O 1
ATOM 741 N N . ILE A 1 94 ? -2.725 -10.944 -3.193 1.00 87.38 94 ILE A N 1
ATOM 742 C CA . ILE A 1 94 ? -3.919 -10.169 -2.842 1.00 87.38 94 ILE A CA 1
ATOM 743 C C . ILE A 1 94 ? -5.157 -11.064 -2.808 1.00 87.38 94 ILE A C 1
ATOM 745 O O . ILE A 1 94 ? -5.926 -10.983 -1.856 1.00 87.38 94 ILE A O 1
ATOM 749 N N . ASP A 1 95 ? -5.352 -11.937 -3.794 1.00 89.94 95 ASP A N 1
ATOM 750 C CA . ASP A 1 95 ? -6.519 -12.820 -3.846 1.00 89.94 95 ASP A CA 1
ATOM 751 C C . ASP A 1 95 ? -6.526 -13.788 -2.656 1.00 89.94 95 ASP A C 1
ATOM 753 O O . ASP A 1 95 ? -7.550 -13.936 -1.991 1.00 89.94 95 ASP A O 1
ATOM 757 N N . ARG A 1 96 ? -5.365 -14.326 -2.261 1.00 90.88 96 ARG A N 1
ATOM 758 C CA . ARG A 1 96 ? -5.244 -15.086 -1.007 1.00 90.88 96 ARG A CA 1
ATOM 759 C C . ARG A 1 96 ? -5.620 -14.249 0.220 1.00 90.88 96 ARG A C 1
ATOM 761 O O . ARG A 1 96 ? -6.294 -14.745 1.118 1.00 90.88 96 ARG A O 1
ATOM 768 N N . LYS A 1 97 ? -5.182 -12.989 0.281 1.00 89.12 97 LYS A N 1
ATOM 769 C CA . LYS A 1 97 ? -5.472 -12.086 1.406 1.00 89.12 97 LYS A CA 1
ATOM 770 C C . LYS A 1 97 ? -6.932 -11.635 1.469 1.00 89.12 97 LYS A C 1
ATOM 772 O O . LYS A 1 97 ? -7.452 -11.434 2.560 1.00 89.12 97 LYS A O 1
ATOM 777 N N . LYS A 1 98 ? -7.627 -11.533 0.336 1.00 84.94 98 LYS A N 1
ATOM 778 C CA . LYS A 1 98 ? -9.080 -11.295 0.326 1.00 84.94 98 LYS A CA 1
ATOM 779 C C . LYS A 1 98 ? -9.832 -12.403 1.067 1.00 84.94 98 LYS A C 1
ATOM 781 O O . LYS A 1 98 ? -10.824 -12.123 1.728 1.00 84.94 98 LYS A O 1
ATOM 786 N N . HIS A 1 99 ? -9.330 -13.636 1.006 1.00 86.88 99 HIS A N 1
ATOM 787 C CA . HIS A 1 99 ? -9.917 -14.783 1.697 1.00 86.88 99 HIS A CA 1
ATOM 788 C C . HIS A 1 99 ? -9.409 -14.991 3.136 1.00 86.88 99 HIS A C 1
ATOM 790 O O . HIS A 1 99 ? -9.951 -15.839 3.838 1.00 86.88 99 HIS A O 1
ATOM 796 N N . SER A 1 100 ? -8.409 -14.239 3.618 1.00 87.25 100 SER A N 1
ATOM 797 C CA . SER A 1 100 ? -7.803 -14.472 4.943 1.00 87.25 100 SER A CA 1
ATOM 798 C C . SER A 1 100 ? -8.549 -13.826 6.117 1.00 87.25 100 SER A C 1
ATOM 800 O O . SER A 1 100 ? -8.070 -13.915 7.244 1.00 87.25 100 SER A O 1
ATOM 802 N N . LEU A 1 101 ? -9.679 -13.146 5.871 1.00 87.00 101 LEU A N 1
ATOM 803 C CA . LEU A 1 101 ? -10.445 -12.352 6.854 1.00 87.00 101 LEU A CA 1
ATOM 804 C C . LEU A 1 101 ? -9.624 -11.276 7.595 1.00 87.00 101 LEU A C 1
ATOM 806 O O . LEU A 1 101 ? -10.131 -10.621 8.501 1.00 87.00 101 LEU A O 1
ATOM 810 N N . GLU A 1 102 ? -8.375 -11.035 7.193 1.00 90.69 102 GLU A N 1
ATOM 811 C CA . GLU A 1 102 ? -7.424 -10.186 7.915 1.00 90.69 102 GLU A CA 1
ATOM 812 C C . GLU A 1 102 ? -7.916 -8.746 8.054 1.00 90.69 102 GLU A C 1
ATOM 814 O O . GLU A 1 102 ? -7.790 -8.159 9.125 1.00 90.69 102 GLU A O 1
ATOM 819 N N . ALA A 1 103 ? -8.552 -8.202 7.014 1.00 88.00 103 ALA A N 1
ATOM 820 C CA . ALA A 1 103 ? -9.143 -6.868 7.062 1.00 88.00 103 ALA A CA 1
ATOM 821 C C . ALA A 1 103 ? -10.265 -6.765 8.115 1.00 88.00 103 ALA A C 1
ATOM 823 O O . ALA A 1 103 ? -10.350 -5.774 8.837 1.00 88.00 103 ALA A O 1
ATOM 824 N N . LEU A 1 104 ? -11.099 -7.801 8.249 1.00 88.19 104 LEU A N 1
ATOM 825 C CA . LEU A 1 104 ? -12.159 -7.839 9.260 1.00 88.19 104 LEU A CA 1
ATOM 826 C C . LEU A 1 104 ? -11.569 -8.001 10.663 1.00 88.19 104 LEU A C 1
ATOM 828 O O . LEU A 1 104 ? -11.945 -7.270 11.575 1.00 88.19 104 LEU A O 1
ATOM 832 N N . CYS A 1 105 ? -10.595 -8.899 10.831 1.00 89.88 105 CYS A N 1
ATOM 833 C CA . CYS A 1 105 ? -9.919 -9.092 12.111 1.00 89.88 105 CYS A CA 1
ATOM 834 C C . CYS A 1 105 ? -9.214 -7.816 12.587 1.00 89.88 105 CYS A C 1
ATOM 836 O O . CYS A 1 105 ? -9.340 -7.448 13.753 1.00 89.88 105 CYS A O 1
ATOM 838 N N . THR A 1 106 ? -8.490 -7.121 11.707 1.00 90.38 106 THR A N 1
ATOM 839 C CA . THR A 1 106 ? -7.782 -5.879 12.057 1.00 90.38 106 THR A CA 1
ATOM 840 C C . THR A 1 106 ? -8.741 -4.749 12.414 1.00 90.38 106 THR A C 1
ATOM 842 O O . THR A 1 106 ? -8.483 -4.031 13.384 1.00 90.38 106 THR A O 1
ATOM 845 N N . PHE A 1 107 ? -9.872 -4.631 11.713 1.00 88.44 107 PHE A N 1
ATOM 846 C CA . PHE A 1 107 ? -10.954 -3.719 12.089 1.00 88.44 107 PHE A CA 1
ATOM 847 C C . PHE A 1 107 ? -11.501 -4.040 13.490 1.00 88.44 107 PHE A C 1
ATOM 849 O O . PHE A 1 107 ? -11.526 -3.164 14.358 1.00 88.44 107 PHE A O 1
ATOM 856 N N . SER A 1 108 ? -11.857 -5.302 13.758 1.00 88.69 108 SER A N 1
ATOM 857 C CA . SER A 1 108 ? -12.387 -5.725 15.061 1.00 88.69 108 SER A CA 1
ATOM 858 C C . SER A 1 108 ? -11.391 -5.516 16.203 1.00 88.69 108 SER A C 1
ATOM 860 O O . SER A 1 108 ? -11.762 -4.977 17.243 1.00 88.69 108 SER A O 1
ATOM 862 N N . ILE A 1 109 ? -10.119 -5.888 16.016 1.00 88.62 109 ILE A N 1
ATOM 863 C CA . ILE A 1 109 ? -9.058 -5.686 17.016 1.00 88.62 109 ILE A CA 1
ATOM 864 C C . ILE A 1 109 ? -8.883 -4.197 17.317 1.00 88.62 109 ILE A C 1
ATOM 866 O O . ILE A 1 109 ? -8.734 -3.824 18.478 1.00 88.62 109 ILE A O 1
ATOM 870 N N . SER A 1 110 ? -8.928 -3.342 16.293 1.00 85.56 110 SER A N 1
ATOM 871 C CA . SER A 1 110 ? -8.785 -1.895 16.473 1.00 85.56 110 SER A CA 1
ATOM 872 C C . SER A 1 110 ? -9.958 -1.313 17.267 1.00 85.56 110 SER A C 1
ATOM 874 O O . SER A 1 110 ? -9.740 -0.524 18.185 1.00 85.56 110 SER A O 1
ATOM 876 N N . GLY A 1 111 ? -11.189 -1.759 16.989 1.00 85.69 111 GLY A N 1
ATOM 877 C CA . GLY A 1 111 ? -12.374 -1.387 17.769 1.00 85.69 111 GLY A CA 1
ATOM 878 C C . GLY A 1 111 ? -12.306 -1.856 19.227 1.00 85.69 111 GLY A C 1
ATOM 879 O O . GLY A 1 111 ? -12.599 -1.083 20.139 1.00 85.69 111 GLY A O 1
ATOM 880 N N . LEU A 1 112 ? -11.852 -3.091 19.464 1.00 88.88 112 LEU A N 1
ATOM 881 C CA . LEU A 1 112 ? -11.642 -3.623 20.814 1.00 88.88 112 LEU A CA 1
ATOM 882 C C . LEU A 1 112 ? -10.570 -2.837 21.573 1.00 88.88 112 LEU A C 1
ATOM 884 O O . LEU A 1 112 ? -10.780 -2.471 22.727 1.00 88.88 112 LEU A O 1
ATOM 888 N N . LEU A 1 113 ? -9.439 -2.538 20.930 1.00 88.12 113 LEU A N 1
ATOM 889 C CA . LEU A 1 113 ? -8.357 -1.772 21.543 1.00 88.12 113 LEU A CA 1
ATOM 890 C C . LEU A 1 113 ? -8.818 -0.359 21.912 1.00 88.12 113 LEU A C 1
ATOM 892 O O . LEU A 1 113 ? -8.518 0.118 23.007 1.00 88.12 113 LEU A O 1
ATOM 896 N N . PHE A 1 114 ? -9.594 0.277 21.034 1.00 86.81 114 PHE A N 1
ATOM 897 C CA . PHE A 1 114 ? -10.194 1.576 21.302 1.00 86.81 114 PHE A CA 1
ATOM 898 C C . PHE A 1 114 ? -11.167 1.521 22.482 1.00 86.81 114 PHE A C 1
ATOM 900 O O . PHE A 1 114 ? -11.096 2.366 23.370 1.00 86.81 114 PHE A O 1
ATOM 907 N N . SER A 1 115 ? -12.030 0.504 22.538 1.00 86.38 115 SER A N 1
ATOM 908 C CA . SER A 1 115 ? -12.998 0.350 23.627 1.00 86.38 115 SER A CA 1
ATOM 909 C C . SER A 1 115 ? -12.344 0.042 24.977 1.00 86.38 115 SER A C 1
ATOM 911 O O . SER A 1 115 ? -12.847 0.495 26.000 1.00 86.38 115 SER A O 1
ATOM 913 N N . LEU A 1 116 ? -11.268 -0.749 24.999 1.00 91.38 116 LEU A N 1
ATOM 914 C CA . LEU A 1 116 ? -10.631 -1.210 26.238 1.00 91.38 116 LEU A CA 1
ATOM 915 C C . LEU A 1 116 ? -9.561 -0.244 26.755 1.00 91.38 116 LEU A C 1
ATOM 917 O O . LEU A 1 116 ? -9.433 -0.048 27.960 1.00 91.38 116 LEU A O 1
ATOM 921 N N . PHE A 1 117 ? -8.779 0.351 25.853 1.00 91.44 117 PHE A N 1
ATOM 922 C CA . PHE A 1 117 ? -7.594 1.143 26.200 1.00 91.44 117 PHE A CA 1
ATOM 923 C C . PHE A 1 117 ? -7.669 2.597 25.716 1.00 91.44 117 PHE A C 1
ATOM 925 O O . PHE A 1 117 ? -6.743 3.380 25.948 1.00 91.44 117 PHE A O 1
ATOM 932 N N . GLY A 1 118 ? -8.760 2.975 25.049 1.00 89.00 118 GLY A N 1
ATOM 933 C CA . GLY A 1 118 ? -9.002 4.329 24.577 1.00 89.00 118 GLY A CA 1
ATOM 934 C C . GLY A 1 118 ? -8.157 4.738 23.369 1.00 89.00 118 GLY A C 1
ATOM 935 O O . GLY A 1 118 ? -7.429 3.960 22.739 1.00 89.00 118 GLY A O 1
ATOM 936 N N . ILE A 1 119 ? -8.251 6.028 23.046 1.00 85.19 119 ILE A N 1
ATOM 937 C CA . ILE A 1 119 ? -7.645 6.590 21.837 1.00 85.19 119 ILE A CA 1
ATOM 9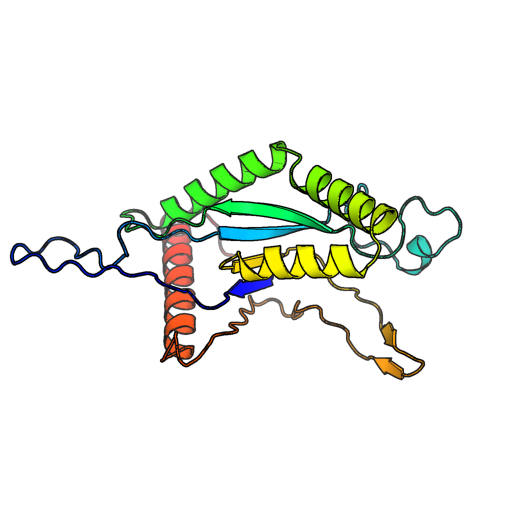38 C C . ILE A 1 119 ? -6.114 6.605 21.873 1.00 85.19 119 ILE A C 1
ATOM 940 O O . ILE A 1 119 ? -5.487 6.361 20.851 1.00 85.19 119 ILE A O 1
ATOM 944 N N . LYS A 1 120 ? -5.489 6.805 23.043 1.00 87.38 120 LYS A N 1
ATOM 945 C CA . LYS A 1 120 ? -4.019 6.882 23.168 1.00 87.38 120 LYS A CA 1
ATOM 946 C C . LYS A 1 120 ? -3.333 5.605 22.675 1.00 87.38 120 LYS A C 1
ATOM 948 O O . LYS A 1 120 ? -2.420 5.673 21.855 1.00 87.38 120 LYS A O 1
ATOM 953 N N . SER A 1 121 ? -3.802 4.449 23.140 1.00 86.56 121 SER A N 1
ATOM 954 C CA . SER A 1 121 ? -3.257 3.143 22.749 1.00 86.56 121 SER A CA 1
ATOM 955 C C . SER A 1 121 ? -3.530 2.827 21.283 1.00 86.56 121 SER A C 1
ATOM 957 O O . SER A 1 121 ? -2.659 2.311 20.585 1.00 86.56 121 SER A O 1
ATOM 959 N N . THR A 1 122 ? -4.715 3.197 20.796 1.00 81.38 122 THR A N 1
ATOM 960 C CA . THR A 1 122 ? -5.100 3.009 19.392 1.00 81.38 122 THR A CA 1
ATOM 961 C C . THR A 1 122 ? -4.215 3.832 18.456 1.00 81.38 122 THR A C 1
ATOM 963 O O . THR A 1 122 ? -3.666 3.292 17.497 1.00 81.38 122 THR A O 1
ATOM 966 N N . THR A 1 123 ? -3.979 5.107 18.773 1.00 80.69 123 THR A N 1
ATOM 967 C CA . THR A 1 123 ? -3.078 5.976 18.007 1.00 80.69 123 THR A CA 1
ATOM 968 C C . THR A 1 123 ? -1.637 5.469 18.039 1.00 80.69 123 THR A C 1
ATOM 970 O O . THR A 1 123 ? -0.975 5.454 17.005 1.00 80.69 123 THR A O 1
ATOM 973 N N . ALA A 1 124 ? -1.149 4.993 19.190 1.00 84.69 124 ALA A N 1
ATOM 974 C CA . ALA A 1 124 ? 0.191 4.413 19.291 1.00 84.69 124 ALA A CA 1
ATOM 975 C C . ALA A 1 124 ? 0.349 3.147 18.426 1.00 84.69 124 ALA A C 1
ATOM 977 O O . ALA A 1 124 ? 1.380 2.971 17.771 1.00 84.69 124 ALA A O 1
ATOM 978 N N . LEU A 1 125 ? -0.676 2.286 18.377 1.00 83.69 125 LEU A N 1
ATOM 979 C CA . LEU A 1 125 ? -0.690 1.109 17.508 1.00 83.69 125 LEU A CA 1
ATOM 980 C C . LEU A 1 125 ? -0.684 1.507 16.027 1.00 83.69 125 LEU A C 1
ATOM 982 O O . LEU A 1 125 ? 0.152 1.007 15.277 1.00 83.69 125 LEU A O 1
ATOM 986 N N . LEU A 1 12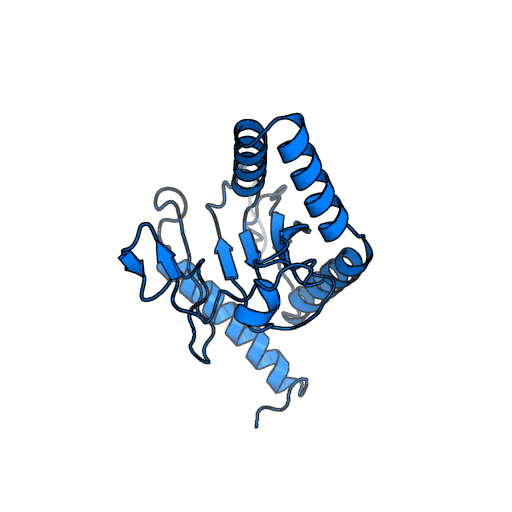6 ? -1.571 2.418 15.614 1.00 79.50 126 LEU A N 1
ATOM 987 C CA . LEU A 1 126 ? -1.630 2.906 14.232 1.00 79.50 126 LEU A CA 1
ATOM 988 C C . LEU A 1 126 ? -0.302 3.537 13.807 1.00 79.50 126 LEU A C 1
ATOM 990 O O . LEU A 1 126 ? 0.218 3.209 12.743 1.00 79.50 126 LEU A O 1
ATOM 994 N N . HIS A 1 127 ? 0.299 4.358 14.670 1.00 79.00 127 HIS A N 1
ATOM 995 C CA . HIS A 1 127 ? 1.612 4.941 14.418 1.00 79.00 127 HIS A CA 1
ATOM 996 C C . HIS A 1 127 ? 2.682 3.862 14.219 1.00 79.00 127 HIS A C 1
ATOM 998 O O . HIS A 1 127 ? 3.455 3.934 13.268 1.00 79.00 127 HIS A O 1
ATOM 1004 N N . ARG A 1 128 ? 2.710 2.829 15.073 1.00 83.81 128 ARG A N 1
ATOM 1005 C CA . ARG A 1 128 ? 3.655 1.707 14.950 1.00 83.81 128 ARG A CA 1
ATOM 1006 C C . ARG A 1 128 ? 3.441 0.896 13.673 1.00 83.81 128 ARG A C 1
ATOM 1008 O O . ARG A 1 128 ? 4.407 0.436 13.073 1.00 83.81 128 ARG A O 1
ATOM 1015 N N . ILE A 1 129 ? 2.191 0.689 13.271 1.00 80.81 129 ILE A N 1
ATOM 1016 C CA . ILE A 1 129 ? 1.857 -0.004 12.026 1.00 80.81 129 ILE A CA 1
ATOM 1017 C C . ILE A 1 129 ? 2.409 0.787 10.846 1.00 80.81 129 ILE A C 1
ATOM 1019 O O . ILE A 1 129 ? 3.244 0.253 10.117 1.00 80.81 129 ILE A O 1
ATOM 1023 N N . LEU A 1 130 ? 2.017 2.059 10.733 1.00 75.00 130 LEU A N 1
ATOM 1024 C CA . LEU A 1 130 ? 2.401 2.944 9.636 1.00 75.00 130 LEU A CA 1
ATOM 1025 C C . LEU A 1 130 ? 3.911 3.213 9.593 1.00 75.00 130 LEU A C 1
ATOM 1027 O O . LEU A 1 130 ? 4.480 3.352 8.516 1.00 75.00 130 LEU A O 1
ATOM 1031 N N . SER A 1 131 ? 4.595 3.255 10.741 1.00 73.50 131 SER A N 1
ATOM 1032 C CA . SER A 1 131 ? 6.056 3.404 10.786 1.00 73.50 131 SER A CA 1
ATOM 1033 C C . SER A 1 131 ? 6.817 2.120 10.452 1.00 73.50 131 SER A C 1
ATOM 1035 O O . SER A 1 131 ? 8.003 2.180 10.150 1.00 73.50 131 SER A O 1
ATOM 1037 N N . SER A 1 132 ? 6.157 0.960 10.493 1.00 73.88 132 SER A N 1
ATOM 1038 C CA . SER A 1 132 ? 6.776 -0.340 10.207 1.00 73.88 132 SER A CA 1
ATOM 1039 C C . SER A 1 132 ? 6.497 -0.865 8.792 1.00 73.88 132 SER A C 1
ATOM 1041 O O . SER A 1 132 ? 6.944 -1.966 8.439 1.00 73.88 132 SER A O 1
ATOM 1043 N N . THR A 1 133 ? 5.742 -0.107 7.998 1.00 75.44 133 THR A N 1
ATOM 1044 C CA . THR A 1 133 ? 5.371 -0.410 6.612 1.00 75.44 133 THR A CA 1
ATOM 1045 C C . THR A 1 133 ? 6.122 0.497 5.652 1.00 75.44 133 THR A C 1
ATOM 1047 O O . THR A 1 133 ? 6.365 1.657 5.959 1.00 75.44 133 THR A O 1
ATOM 1050 N N . THR A 1 134 ? 6.477 -0.036 4.487 1.00 75.94 134 THR A N 1
ATOM 1051 C CA . THR A 1 134 ? 7.210 0.690 3.443 1.00 75.94 134 THR A CA 1
ATOM 1052 C C . THR A 1 134 ? 6.265 1.511 2.574 1.00 75.94 134 THR A C 1
ATOM 1054 O O . THR A 1 134 ? 6.580 2.630 2.198 1.00 75.94 134 THR A O 1
ATOM 1057 N N . MET A 1 135 ? 5.108 0.945 2.232 1.00 73.94 135 MET A N 1
ATOM 1058 C CA . MET A 1 135 ? 4.135 1.581 1.347 1.00 73.94 135 MET A CA 1
ATOM 1059 C C . MET A 1 135 ? 2.721 1.354 1.868 1.00 73.94 135 MET A C 1
ATOM 1061 O O . MET A 1 135 ? 2.462 0.319 2.486 1.00 73.94 135 MET A O 1
ATOM 1065 N N . ALA A 1 136 ? 1.800 2.271 1.591 1.00 72.56 136 ALA A N 1
ATOM 1066 C CA . ALA A 1 136 ? 0.380 2.086 1.860 1.00 72.56 136 ALA A CA 1
ATOM 1067 C C . ALA A 1 136 ? -0.454 2.258 0.588 1.00 72.56 136 ALA A C 1
ATOM 1069 O O . ALA A 1 136 ? -0.235 3.217 -0.149 1.00 72.56 136 ALA A O 1
ATOM 1070 N N . PHE A 1 137 ? -1.422 1.359 0.367 1.00 70.69 137 PHE A N 1
ATOM 1071 C CA . PHE A 1 137 ? -2.454 1.525 -0.657 1.00 70.69 137 PHE A CA 1
ATOM 1072 C C . PHE A 1 137 ? -3.847 1.621 -0.053 1.00 70.69 137 PHE A C 1
ATOM 1074 O O . PHE A 1 137 ? -4.145 0.961 0.936 1.00 70.69 137 PHE A O 1
ATOM 1081 N N . SER A 1 138 ? -4.723 2.402 -0.677 1.00 65.62 138 SER A N 1
ATOM 1082 C CA . SER A 1 138 ? -6.126 2.529 -0.278 1.00 65.62 138 SER A CA 1
ATOM 1083 C C . SER A 1 138 ? -7.003 2.662 -1.511 1.00 65.62 138 SER A C 1
ATOM 1085 O O . SER A 1 138 ? -6.677 3.445 -2.395 1.00 65.62 138 SER A O 1
ATOM 1087 N N . ASN A 1 139 ? -8.113 1.925 -1.562 1.00 63.97 139 ASN A N 1
ATOM 1088 C CA . ASN A 1 139 ? -9.204 2.174 -2.515 1.00 63.97 139 ASN A CA 1
ATOM 1089 C C . ASN A 1 139 ? -10.437 2.767 -1.813 1.00 63.97 139 ASN A C 1
ATOM 1091 O O . ASN A 1 139 ? -11.572 2.602 -2.257 1.00 63.97 139 ASN A O 1
ATOM 1095 N N . VAL A 1 140 ? -10.218 3.394 -0.659 1.00 62.91 140 VAL A N 1
ATOM 1096 C CA . VAL A 1 140 ? -11.269 4.032 0.123 1.00 62.91 140 VAL A CA 1
ATOM 1097 C C . VAL A 1 140 ? -11.648 5.334 -0.567 1.00 62.91 140 VAL A C 1
ATOM 1099 O O . VAL A 1 140 ? -10.798 6.191 -0.800 1.00 62.91 140 VAL A O 1
ATOM 1102 N N . VAL A 1 141 ? -12.926 5.468 -0.902 1.00 62.81 141 VAL A N 1
ATOM 1103 C CA . VAL A 1 141 ? -13.457 6.688 -1.505 1.00 62.81 141 VAL A CA 1
ATOM 1104 C C . VAL A 1 141 ? -13.611 7.746 -0.412 1.00 62.81 141 VAL A C 1
ATOM 1106 O O . VAL A 1 141 ? -14.151 7.468 0.665 1.00 62.81 141 VAL A O 1
ATOM 1109 N N . GLY A 1 142 ? -13.070 8.937 -0.673 1.00 58.19 142 GLY A N 1
ATOM 1110 C CA . GLY A 1 142 ? -13.276 10.110 0.169 1.00 58.19 142 GLY A CA 1
ATOM 1111 C C . GLY A 1 142 ? -14.722 10.617 0.080 1.00 58.19 142 GLY A C 1
ATOM 1112 O O . GLY A 1 142 ? -15.413 10.315 -0.891 1.00 58.19 142 GLY A O 1
ATOM 1113 N N . PRO A 1 143 ? -15.196 11.362 1.087 1.00 56.47 143 PRO A N 1
ATOM 1114 C CA . PRO A 1 143 ? -16.530 11.957 1.055 1.00 56.47 143 PRO A CA 1
ATOM 1115 C C . PRO A 1 143 ? -16.668 12.909 -0.141 1.00 56.47 143 PRO A C 1
ATOM 1117 O O . PRO A 1 143 ? -15.762 13.694 -0.422 1.00 56.47 143 PRO A O 1
ATOM 1120 N N . SER A 1 144 ? -17.793 12.812 -0.852 1.00 58.16 144 SER A N 1
ATOM 1121 C CA . SER A 1 144 ? -18.150 13.718 -1.950 1.00 58.16 144 SER A CA 1
ATOM 1122 C C . SER A 1 144 ? -18.836 14.993 -1.464 1.00 58.16 144 SER A C 1
ATOM 1124 O O . SER A 1 144 ? -18.876 15.969 -2.210 1.00 58.16 144 SER A O 1
ATOM 1126 N N . GLU A 1 145 ? -19.377 14.998 -0.241 1.00 60.41 145 GLU A N 1
ATOM 1127 C CA . GLU A 1 145 ? -20.015 16.176 0.346 1.00 60.41 145 GLU A CA 1
ATOM 1128 C C . GLU A 1 145 ? -19.003 17.141 0.987 1.00 60.41 145 GLU A C 1
ATOM 1130 O O . GLU A 1 145 ? -17.954 16.740 1.498 1.00 60.41 145 GLU A O 1
ATOM 1135 N N . GLU A 1 146 ? -19.346 18.432 0.994 1.00 56.12 146 GLU A N 1
ATOM 1136 C CA . GLU A 1 146 ? -18.589 19.467 1.700 1.00 56.12 146 GLU A CA 1
ATOM 1137 C C . GLU A 1 146 ? -18.662 19.223 3.215 1.00 56.12 146 GLU A C 1
ATOM 1139 O O . GLU A 1 146 ? -19.745 19.061 3.783 1.00 56.12 146 GLU A O 1
ATOM 1144 N N . ILE A 1 147 ? -17.509 19.182 3.888 1.00 57.59 147 ILE A N 1
ATOM 1145 C CA . ILE A 1 147 ? -17.443 18.904 5.327 1.00 57.59 147 ILE A CA 1
ATOM 1146 C C . ILE A 1 147 ? -17.166 20.211 6.061 1.00 57.59 147 ILE A C 1
ATOM 1148 O O . ILE A 1 147 ? -16.218 20.920 5.743 1.00 57.59 147 ILE A O 1
ATOM 1152 N N . ALA A 1 148 ? -17.950 20.537 7.085 1.00 54.81 148 ALA A N 1
ATOM 1153 C CA . ALA A 1 148 ? -17.629 21.648 7.975 1.00 54.81 148 ALA A CA 1
ATOM 1154 C C . ALA A 1 148 ? -16.767 21.153 9.145 1.00 54.81 148 ALA A C 1
ATOM 1156 O O . ALA A 1 148 ? -17.145 20.220 9.855 1.00 54.81 148 ALA A O 1
ATOM 1157 N N . PHE A 1 149 ? -15.627 21.800 9.386 1.00 47.94 149 PHE A N 1
ATOM 1158 C CA . PHE A 1 149 ? -14.799 21.567 10.569 1.00 47.94 149 PHE A CA 1
ATOM 1159 C C . PHE A 1 149 ? -14.882 22.799 11.471 1.00 47.94 149 PHE A C 1
ATOM 1161 O O . PHE A 1 149 ? -14.516 23.895 11.060 1.00 47.94 149 PHE A O 1
ATOM 1168 N N . TYR A 1 150 ? -15.407 22.642 12.691 1.00 51.78 150 TYR A N 1
ATOM 1169 C CA . TYR A 1 150 ? -15.598 23.747 13.649 1.00 51.78 150 TYR A CA 1
ATOM 1170 C C . TYR A 1 150 ? -16.330 24.977 13.064 1.00 51.78 150 TYR A C 1
ATOM 1172 O O . TYR A 1 150 ? -15.872 26.103 13.218 1.00 51.78 150 TYR A O 1
ATOM 1180 N N . ASN A 1 151 ? -17.472 24.781 12.390 1.00 58.41 151 ASN A N 1
ATOM 1181 C CA . ASN A 1 151 ? -18.241 25.847 11.713 1.00 58.41 151 ASN A CA 1
ATOM 1182 C C . ASN A 1 151 ? -17.495 26.600 10.596 1.00 58.41 151 ASN A C 1
ATOM 1184 O O . ASN A 1 151 ? -18.021 27.572 10.056 1.00 58.41 151 ASN A O 1
ATOM 1188 N N . HIS A 1 152 ? -16.312 26.137 10.201 1.00 56.56 152 HIS A N 1
ATOM 1189 C CA . HIS A 1 152 ? -15.669 26.565 8.972 1.00 56.56 152 HIS A CA 1
ATOM 1190 C C . HIS A 1 152 ? -15.996 25.543 7.890 1.00 56.56 152 HIS A C 1
ATOM 1192 O O . HIS A 1 152 ? -15.615 24.374 7.998 1.00 56.56 152 HIS A O 1
ATOM 1198 N N . SER A 1 153 ? -16.732 25.976 6.866 1.00 46.75 153 SER A N 1
ATOM 1199 C CA . SER A 1 153 ? -16.958 25.186 5.658 1.00 46.75 153 SER A CA 1
ATOM 1200 C C . SER A 1 153 ? -15.596 24.850 5.059 1.00 46.75 153 SER A C 1
ATOM 1202 O O . SER A 1 153 ? -14.878 25.743 4.607 1.00 46.75 153 SER A O 1
ATOM 1204 N N . MET A 1 154 ? -15.189 23.583 5.127 1.00 45.75 154 MET A N 1
ATOM 1205 C CA . MET A 1 154 ? -14.027 23.128 4.387 1.00 45.75 154 MET A CA 1
ATOM 1206 C C . MET A 1 154 ? -14.530 22.681 3.029 1.00 45.75 154 MET A C 1
ATOM 1208 O O . MET A 1 154 ? -15.184 21.650 2.907 1.00 45.75 154 MET A O 1
ATOM 1212 N N . THR A 1 155 ? -14.161 23.438 2.003 1.00 40.62 155 THR A N 1
ATOM 1213 C CA . THR A 1 155 ? -14.535 23.165 0.611 1.00 40.62 155 THR A CA 1
ATOM 1214 C C . THR A 1 155 ? -14.082 21.776 0.146 1.00 40.62 155 THR A C 1
ATOM 1216 O O . THR A 1 155 ? -14.602 21.253 -0.835 1.00 40.62 155 THR A O 1
ATOM 1219 N N . TYR A 1 156 ? -13.116 21.157 0.843 1.00 40.44 156 TYR A N 1
ATOM 1220 C CA . TYR A 1 156 ? -12.622 19.822 0.533 1.00 40.44 156 TYR A CA 1
ATOM 1221 C C . TYR A 1 156 ? -11.828 19.202 1.698 1.00 40.44 156 TYR A C 1
ATOM 1223 O O . TYR A 1 156 ? -10.935 19.840 2.257 1.00 40.44 156 TYR A O 1
ATOM 1231 N N . LEU A 1 157 ? -12.101 17.934 2.031 1.00 41.41 157 LEU A N 1
ATOM 1232 C CA . LEU A 1 157 ? -11.257 17.105 2.900 1.00 41.41 157 LEU A CA 1
ATOM 1233 C C . LEU A 1 157 ? -10.832 15.856 2.121 1.00 41.41 157 LEU A C 1
ATOM 1235 O O . LEU A 1 157 ? -11.465 14.805 2.183 1.00 41.41 157 LEU A O 1
ATOM 1239 N N . ALA A 1 158 ? -9.737 15.970 1.371 1.00 42.44 158 ALA A N 1
ATOM 1240 C CA . ALA A 1 158 ? -9.054 14.803 0.834 1.00 42.44 158 ALA A CA 1
ATOM 1241 C C . ALA A 1 158 ? -8.143 14.206 1.897 1.00 42.44 158 ALA A C 1
ATOM 1243 O O . ALA A 1 158 ? -7.023 14.674 2.103 1.00 42.44 158 ALA A O 1
ATOM 1244 N N . ALA A 1 159 ? -8.546 13.072 2.461 1.00 42.69 159 ALA A N 1
ATOM 1245 C CA . ALA A 1 159 ? -7.560 12.045 2.773 1.00 42.69 159 ALA A CA 1
ATOM 1246 C C . ALA A 1 159 ? -7.023 11.515 1.423 1.00 42.69 159 ALA A C 1
ATOM 1248 O O . ALA A 1 159 ? -7.535 10.538 0.882 1.00 42.69 159 ALA A O 1
ATOM 1249 N N . THR A 1 160 ? -6.129 12.299 0.807 1.00 44.59 160 THR A N 1
ATOM 1250 C CA . THR A 1 160 ? -5.398 12.067 -0.457 1.00 44.59 160 THR A CA 1
ATOM 1251 C C . THR A 1 160 ? -6.066 11.096 -1.437 1.00 44.59 160 THR A C 1
ATOM 1253 O O . THR A 1 160 ? -5.607 9.978 -1.665 1.00 44.59 160 THR A O 1
ATOM 1256 N N . THR A 1 161 ? -7.145 11.573 -2.062 1.00 34.91 161 THR A N 1
ATOM 1257 C CA . THR A 1 161 ? -7.753 11.007 -3.273 1.00 34.91 161 THR A CA 1
ATOM 1258 C C . THR A 1 161 ? -8.078 12.152 -4.250 1.00 34.91 161 THR A C 1
ATOM 1260 O O . THR A 1 161 ? -9.146 12.742 -4.185 1.00 34.91 161 THR A O 1
ATOM 1263 N N . TYR A 1 162 ? -7.142 12.517 -5.134 1.00 35.31 162 TYR A N 1
ATOM 1264 C CA . TYR A 1 162 ? -7.352 13.502 -6.211 1.00 35.31 162 TYR A CA 1
ATOM 1265 C C . TYR A 1 162 ? -8.323 13.043 -7.323 1.00 35.31 162 TYR A C 1
ATOM 1267 O O . TYR A 1 162 ? -8.085 12.073 -8.040 1.00 35.31 162 TYR A O 1
ATOM 1275 N N . GLY A 1 163 ? -9.407 13.802 -7.500 1.00 34.00 163 GLY A N 1
ATOM 1276 C CA . GLY A 1 163 ? -10.471 13.573 -8.482 1.00 34.00 163 GLY A CA 1
ATOM 1277 C C . GLY A 1 163 ? -10.174 14.076 -9.899 1.00 34.00 163 GLY A C 1
ATOM 1278 O O . GLY A 1 163 ? -10.792 15.033 -10.356 1.00 34.00 163 GLY A O 1
ATOM 1279 N N . GLN A 1 164 ? -9.286 13.400 -10.628 1.00 31.56 164 GLN A N 1
ATOM 1280 C CA . GLN A 1 164 ? -9.164 13.522 -12.089 1.00 31.56 164 GLN A CA 1
ATOM 1281 C C . GLN A 1 164 ? -9.091 12.119 -12.723 1.00 31.56 164 GLN A C 1
ATOM 1283 O O . GLN A 1 164 ? -8.681 11.177 -12.048 1.00 31.56 164 GLN A O 1
ATOM 1288 N N . PRO A 1 165 ? -9.464 11.933 -14.005 1.00 41.94 165 PRO A N 1
ATOM 1289 C CA . PRO A 1 165 ? -9.446 10.621 -14.677 1.00 41.94 165 PRO A CA 1
ATOM 1290 C C . PRO A 1 165 ? -8.042 10.004 -14.848 1.00 41.94 165 PRO A C 1
ATOM 1292 O O . PRO A 1 165 ? -7.915 8.907 -15.387 1.00 41.94 165 PRO A O 1
ATOM 1295 N N . ASN A 1 166 ? -6.993 10.686 -14.377 1.00 51.53 166 ASN A N 1
ATOM 1296 C CA . ASN A 1 166 ? -5.600 10.272 -14.473 1.00 51.53 166 ASN A CA 1
ATOM 1297 C C . ASN A 1 166 ? -5.089 9.743 -13.124 1.00 51.53 166 ASN A C 1
ATOM 1299 O O . ASN A 1 166 ? -5.493 10.202 -12.059 1.00 51.53 166 ASN A O 1
ATOM 1303 N N . MET A 1 167 ? -4.169 8.779 -13.167 1.00 56.66 167 MET A N 1
ATOM 1304 C CA . MET A 1 167 ? -3.508 8.254 -11.973 1.00 56.66 167 MET A CA 1
ATOM 1305 C C . MET A 1 167 ? -2.587 9.326 -11.369 1.00 56.66 167 MET A C 1
ATOM 1307 O O . MET A 1 167 ? -1.626 9.743 -12.007 1.00 56.66 167 MET A O 1
ATOM 1311 N N . THR A 1 168 ? -2.866 9.758 -10.138 1.00 56.12 168 THR A N 1
ATOM 1312 C CA . THR A 1 168 ? -1.990 10.651 -9.363 1.00 56.12 168 THR A CA 1
ATOM 1313 C C . THR A 1 168 ? -1.202 9.836 -8.343 1.00 56.12 168 THR A C 1
ATOM 1315 O O . THR A 1 168 ? -1.796 9.136 -7.523 1.00 56.12 168 THR A O 1
ATOM 1318 N N . MET A 1 169 ? 0.125 9.950 -8.371 1.00 63.62 169 MET A N 1
ATOM 1319 C CA . MET A 1 169 ? 1.025 9.384 -7.366 1.00 63.62 169 MET A CA 1
ATOM 1320 C C . MET A 1 169 ? 1.584 10.515 -6.501 1.00 63.62 169 MET A C 1
ATOM 1322 O O . MET A 1 169 ? 2.014 11.536 -7.031 1.00 63.62 169 MET A O 1
ATOM 1326 N N . VAL A 1 170 ? 1.571 10.339 -5.179 1.00 63.53 170 VAL A N 1
ATOM 1327 C CA . VAL A 1 170 ? 2.163 11.287 -4.228 1.00 63.53 170 VAL A CA 1
ATOM 1328 C C . VAL A 1 170 ? 3.261 10.560 -3.468 1.00 63.53 170 VAL A C 1
ATOM 1330 O O . VAL A 1 170 ? 3.020 9.516 -2.870 1.00 63.53 170 VAL A O 1
ATOM 1333 N N . LEU A 1 171 ? 4.470 11.106 -3.498 1.00 66.81 171 LEU A N 1
ATOM 1334 C CA . LEU A 1 171 ? 5.638 10.514 -2.863 1.00 66.81 171 LEU A CA 1
ATOM 1335 C C . LEU A 1 171 ? 6.097 11.418 -1.712 1.00 66.81 171 LEU A C 1
ATOM 1337 O O . LEU A 1 171 ? 6.367 12.596 -1.923 1.00 66.81 171 LEU A O 1
ATOM 1341 N N . SER A 1 172 ? 6.170 10.868 -0.497 1.00 66.94 172 SER A N 1
ATOM 1342 C CA . SER A 1 172 ? 6.686 11.566 0.685 1.00 66.94 172 SER A CA 1
ATOM 1343 C C . SER A 1 172 ? 7.974 10.889 1.127 1.00 66.94 172 SER A C 1
ATOM 1345 O O . SER A 1 172 ? 7.961 9.777 1.661 1.00 66.94 172 SER A O 1
ATOM 1347 N N . VAL A 1 173 ? 9.106 11.530 0.852 1.00 64.94 173 VAL A N 1
ATOM 1348 C CA . VAL A 1 173 ? 10.425 10.932 1.061 1.00 64.94 173 VAL A CA 1
ATOM 1349 C C . VAL A 1 173 ? 11.301 11.795 1.938 1.00 64.94 173 VAL A C 1
ATOM 1351 O O . VAL A 1 173 ? 11.191 13.015 1.971 1.00 64.94 173 VAL A O 1
ATOM 1354 N N . ASP A 1 174 ? 12.174 11.113 2.664 1.00 74.19 174 ASP A N 1
ATOM 1355 C CA . ASP A 1 174 ? 13.270 11.740 3.375 1.00 74.19 174 ASP A CA 1
ATOM 1356 C C . ASP A 1 174 ? 14.403 11.977 2.374 1.00 74.19 174 ASP A C 1
ATOM 1358 O O . ASP A 1 174 ? 15.010 11.017 1.892 1.00 74.19 174 ASP A O 1
ATOM 1362 N N . GLU A 1 175 ? 14.673 13.242 2.056 1.00 70.88 175 GLU A N 1
ATOM 1363 C CA . GLU A 1 175 ? 15.716 13.654 1.106 1.00 70.88 175 GLU A CA 1
ATOM 1364 C C . GLU A 1 175 ? 17.117 13.186 1.528 1.00 70.88 175 GLU A C 1
ATOM 1366 O O . GLU A 1 175 ? 17.998 13.014 0.689 1.00 70.88 175 GLU A O 1
ATOM 1371 N N . THR A 1 176 ? 17.333 12.901 2.820 1.00 76.75 176 THR A N 1
ATOM 1372 C CA . THR A 1 176 ? 18.602 12.322 3.291 1.00 76.75 176 THR A CA 1
ATOM 1373 C C . THR A 1 176 ? 18.776 10.864 2.867 1.00 76.75 176 THR A C 1
ATOM 1375 O O . THR A 1 176 ? 19.900 10.371 2.780 1.00 76.75 176 THR A O 1
ATOM 1378 N N . THR A 1 177 ? 17.667 10.167 2.606 1.00 77.00 177 THR A N 1
ATOM 1379 C CA . THR A 1 177 ? 17.646 8.754 2.214 1.00 77.00 177 THR A CA 1
ATOM 1380 C C . THR A 1 177 ? 17.444 8.584 0.708 1.00 77.00 177 THR A C 1
ATOM 1382 O O . THR A 1 177 ? 18.034 7.687 0.109 1.00 77.00 177 THR A O 1
ATOM 1385 N N . ILE A 1 178 ? 16.614 9.427 0.088 1.00 77.25 178 ILE A N 1
ATOM 1386 C CA . ILE A 1 178 ? 16.338 9.426 -1.353 1.00 77.25 178 ILE A CA 1
ATOM 1387 C C . ILE A 1 178 ? 16.792 10.783 -1.901 1.00 77.25 178 ILE A C 1
ATOM 1389 O O . ILE A 1 178 ? 16.028 11.745 -1.836 1.00 77.25 178 ILE A O 1
ATOM 1393 N N . PRO A 1 179 ? 18.033 10.871 -2.413 1.00 77.12 179 PRO A N 1
ATOM 1394 C CA . PRO A 1 179 ? 18.628 12.142 -2.818 1.00 77.12 179 PRO A CA 1
ATOM 1395 C C . PRO A 1 179 ? 17.973 12.743 -4.066 1.00 77.12 179 PRO A C 1
ATOM 1397 O O . PRO A 1 179 ? 18.067 13.949 -4.269 1.00 77.12 179 PRO A O 1
ATOM 1400 N N . ASP A 1 180 ? 17.301 11.922 -4.882 1.00 85.62 180 ASP A N 1
ATOM 1401 C CA . ASP A 1 180 ? 16.531 12.377 -6.041 1.00 85.62 180 ASP A CA 1
ATOM 1402 C C . ASP A 1 180 ? 15.113 11.766 -6.054 1.00 85.62 180 ASP A C 1
ATOM 1404 O O . ASP A 1 180 ? 14.876 10.691 -6.618 1.00 85.62 180 ASP A O 1
ATOM 1408 N N . PRO A 1 181 ? 14.146 12.427 -5.395 1.00 77.81 181 PRO A N 1
ATOM 1409 C CA . PRO A 1 181 ? 12.747 12.006 -5.388 1.00 77.81 181 PRO A CA 1
ATOM 1410 C C . PRO A 1 181 ? 12.069 12.067 -6.762 1.00 77.81 181 PRO A C 1
ATOM 1412 O O . PRO A 1 181 ? 11.098 11.342 -6.990 1.00 77.81 181 PRO A O 1
ATOM 1415 N N . GLN A 1 182 ? 12.539 12.945 -7.655 1.00 83.12 182 GLN A N 1
ATOM 1416 C CA . GLN A 1 182 ? 11.952 13.134 -8.983 1.00 83.12 182 GLN A CA 1
ATOM 1417 C C . GLN A 1 182 ? 12.330 11.974 -9.891 1.00 83.12 182 GLN A C 1
ATOM 1419 O O . GLN A 1 182 ? 11.437 11.357 -10.466 1.00 83.12 182 GLN A O 1
ATOM 1424 N N . GLN A 1 183 ? 13.607 11.588 -9.898 1.00 86.81 183 GLN A N 1
ATOM 1425 C CA . GLN A 1 183 ? 14.061 10.400 -10.617 1.00 86.81 183 GLN A CA 1
ATOM 1426 C C . GLN A 1 183 ? 13.298 9.147 -10.170 1.00 86.81 183 GLN A C 1
ATOM 1428 O O . GLN A 1 183 ? 12.845 8.374 -11.006 1.00 86.81 183 GLN A O 1
ATOM 1433 N N . LEU A 1 184 ? 13.064 8.966 -8.863 1.00 81.88 184 LEU A N 1
ATOM 1434 C CA . LEU A 1 184 ? 12.265 7.837 -8.374 1.00 81.88 184 LEU A CA 1
ATOM 1435 C C . LEU A 1 184 ? 10.820 7.868 -8.907 1.00 81.88 184 LEU A C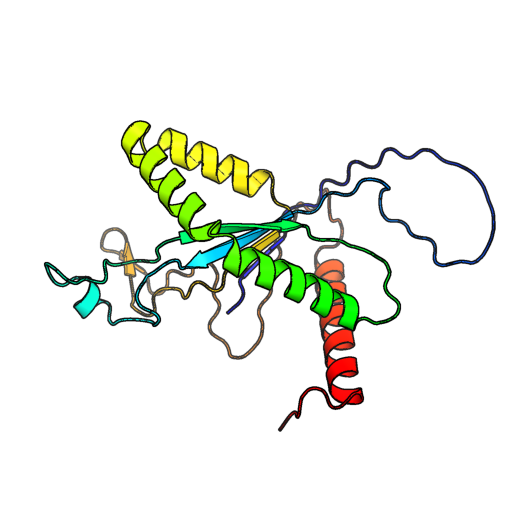 1
ATOM 1437 O O . LEU A 1 184 ? 10.248 6.818 -9.204 1.00 81.88 184 LEU A O 1
ATOM 1441 N N . CYS A 1 185 ? 10.211 9.051 -9.026 1.00 80.94 185 CYS A N 1
ATOM 1442 C CA . CYS A 1 185 ? 8.888 9.180 -9.637 1.00 80.94 185 CYS A CA 1
ATOM 1443 C C . CYS A 1 185 ? 8.910 8.806 -11.124 1.00 80.94 185 CYS A C 1
ATOM 1445 O O . CYS A 1 185 ? 8.020 8.078 -11.573 1.00 80.94 185 CYS A O 1
ATOM 1447 N N . ASP A 1 186 ? 9.921 9.270 -11.857 1.00 86.31 186 ASP A N 1
ATOM 1448 C CA . ASP A 1 186 ? 10.095 8.993 -13.282 1.00 86.31 186 ASP A CA 1
ATOM 1449 C C . ASP A 1 186 ? 10.333 7.497 -13.533 1.00 86.31 186 ASP A C 1
ATOM 1451 O O . ASP A 1 186 ? 9.657 6.906 -14.376 1.00 86.31 186 ASP A O 1
ATOM 1455 N N . ASP A 1 187 ? 11.177 6.849 -12.726 1.00 86.94 187 ASP A N 1
ATOM 1456 C CA . ASP A 1 187 ? 11.455 5.409 -12.795 1.00 86.94 187 ASP A CA 1
ATOM 1457 C C . ASP A 1 187 ? 10.186 4.570 -12.549 1.00 86.94 187 ASP A C 1
ATOM 1459 O O . ASP A 1 187 ? 9.942 3.553 -13.213 1.00 86.94 187 ASP A O 1
ATOM 1463 N N . ILE A 1 188 ? 9.336 4.986 -11.598 1.00 83.69 188 ILE A N 1
ATOM 1464 C CA . ILE A 1 188 ? 8.044 4.331 -11.343 1.00 83.69 188 ILE A CA 1
ATOM 1465 C C . ILE A 1 188 ? 7.102 4.530 -12.536 1.00 83.69 188 ILE A C 1
ATOM 1467 O O . ILE A 1 188 ? 6.446 3.575 -12.965 1.00 83.69 188 ILE A O 1
ATOM 1471 N N . ALA A 1 189 ? 7.023 5.745 -13.081 1.00 84.31 189 ALA A N 1
ATOM 1472 C CA . ALA A 1 189 ? 6.179 6.045 -14.233 1.00 84.31 189 ALA A CA 1
ATOM 1473 C C . ALA A 1 189 ? 6.609 5.246 -15.474 1.00 84.31 189 ALA A C 1
ATOM 1475 O O . ALA A 1 189 ? 5.761 4.663 -16.157 1.00 84.31 189 ALA A O 1
ATOM 1476 N N . GLU A 1 190 ? 7.914 5.153 -15.731 1.00 89.25 190 GLU A N 1
ATOM 1477 C CA . GLU A 1 190 ? 8.484 4.338 -16.801 1.00 89.25 190 GLU A CA 1
ATOM 1478 C C . GLU A 1 190 ? 8.183 2.851 -16.588 1.00 89.25 190 GLU A C 1
ATOM 1480 O O . GLU A 1 190 ? 7.694 2.184 -17.500 1.00 89.25 190 GLU A O 1
ATOM 1485 N N . SER A 1 191 ? 8.360 2.339 -15.368 1.00 86.69 191 SER A N 1
ATOM 1486 C CA . SER A 1 191 ? 8.044 0.945 -15.033 1.00 86.69 191 SER A CA 1
ATOM 1487 C C . SER A 1 191 ? 6.573 0.603 -15.303 1.00 86.69 191 SER A C 1
ATOM 1489 O O . SER A 1 191 ? 6.263 -0.438 -15.887 1.00 86.69 191 SER A O 1
ATOM 1491 N N . LEU A 1 192 ? 5.645 1.490 -14.924 1.00 85.81 192 LEU A N 1
ATOM 1492 C CA . LEU A 1 192 ? 4.215 1.322 -15.205 1.00 85.81 192 LEU A CA 1
ATOM 1493 C C . LEU A 1 192 ? 3.912 1.383 -16.706 1.00 85.81 192 LEU A C 1
ATOM 1495 O O . LEU A 1 192 ? 3.062 0.631 -17.191 1.00 85.81 192 LEU A O 1
ATOM 1499 N N . LYS A 1 193 ? 4.611 2.248 -17.447 1.00 88.94 193 LYS A N 1
ATOM 1500 C CA . LYS A 1 193 ? 4.492 2.346 -18.902 1.00 88.94 193 LYS A CA 1
ATOM 1501 C C . LYS A 1 193 ? 4.961 1.062 -19.590 1.00 88.94 193 LYS A C 1
ATOM 1503 O O . LYS A 1 193 ? 4.212 0.527 -20.397 1.00 88.94 193 LYS A O 1
ATOM 1508 N N . LEU A 1 194 ? 6.117 0.516 -19.211 1.00 90.31 194 LEU A N 1
ATOM 1509 C CA . LEU A 1 194 ? 6.635 -0.747 -19.753 1.00 90.31 194 LEU A CA 1
ATOM 1510 C C . LEU A 1 194 ? 5.649 -1.901 -19.547 1.00 90.31 194 LEU A C 1
ATOM 1512 O O . LEU A 1 194 ? 5.354 -2.656 -20.470 1.00 90.31 194 LEU A O 1
ATOM 1516 N N . ILE A 1 195 ? 5.089 -2.010 -18.342 1.00 89.62 195 ILE A N 1
ATOM 1517 C CA . ILE A 1 195 ? 4.060 -3.005 -18.034 1.00 89.62 195 ILE A CA 1
ATOM 1518 C C . ILE A 1 195 ? 2.837 -2.817 -18.940 1.00 89.62 195 ILE A C 1
ATOM 1520 O O . ILE A 1 195 ? 2.339 -3.790 -19.508 1.00 89.62 195 ILE A O 1
ATOM 1524 N N . LYS A 1 196 ? 2.345 -1.580 -19.078 1.00 88.50 196 LYS A N 1
ATOM 1525 C CA . LYS A 1 196 ? 1.200 -1.258 -19.937 1.00 88.50 196 LYS A CA 1
ATOM 1526 C C . LYS A 1 196 ? 1.473 -1.639 -21.394 1.00 88.50 196 LYS A C 1
ATOM 1528 O O . LYS A 1 196 ? 0.617 -2.267 -22.011 1.00 88.50 196 LYS A O 1
ATOM 1533 N N . ASP A 1 197 ? 2.638 -1.287 -21.923 1.00 91.75 197 ASP A N 1
ATOM 1534 C CA . ASP A 1 197 ? 3.007 -1.552 -23.313 1.00 91.75 197 ASP A CA 1
ATOM 1535 C C . ASP A 1 197 ? 3.043 -3.064 -23.586 1.00 91.75 197 ASP A C 1
ATOM 1537 O O . ASP A 1 197 ? 2.456 -3.521 -24.565 1.00 91.75 197 ASP A O 1
ATOM 1541 N N . VAL A 1 198 ? 3.584 -3.863 -22.658 1.00 92.44 198 VAL A N 1
ATOM 1542 C CA . VAL A 1 198 ? 3.568 -5.335 -22.752 1.00 92.44 198 VAL A CA 1
ATOM 1543 C C . VAL A 1 198 ? 2.148 -5.913 -22.701 1.00 92.44 198 VAL A C 1
ATOM 1545 O O . VAL A 1 198 ? 1.847 -6.883 -23.400 1.00 92.44 198 VAL A O 1
ATOM 1548 N N . VAL A 1 199 ? 1.247 -5.339 -21.896 1.00 90.75 199 VAL A N 1
ATOM 1549 C CA . VAL A 1 199 ? -0.172 -5.745 -21.874 1.00 90.75 199 VAL A CA 1
ATOM 1550 C C . VAL A 1 199 ? -0.834 -5.496 -23.234 1.00 90.75 199 VAL A C 1
ATOM 1552 O O . VAL A 1 199 ? -1.590 -6.352 -23.700 1.00 90.75 199 VAL A O 1
ATOM 1555 N N . ILE A 1 200 ? -0.546 -4.357 -23.871 1.00 91.06 200 ILE A N 1
ATOM 1556 C CA . ILE A 1 200 ? -1.087 -3.994 -25.190 1.00 91.06 200 ILE A CA 1
ATOM 1557 C C . ILE A 1 200 ? -0.509 -4.899 -26.279 1.00 91.06 200 ILE A C 1
ATOM 1559 O O . ILE A 1 200 ? -1.269 -5.475 -27.052 1.00 91.06 200 ILE A O 1
ATOM 1563 N N . GLU A 1 201 ? 0.817 -5.060 -26.323 1.00 92.31 201 GLU A N 1
ATOM 1564 C CA . GLU A 1 201 ? 1.519 -5.872 -27.326 1.00 92.31 201 GLU A CA 1
ATOM 1565 C C . GLU A 1 201 ? 1.011 -7.318 -27.340 1.00 92.31 201 GLU A C 1
ATOM 1567 O O . GLU A 1 201 ? 0.796 -7.909 -28.396 1.00 92.31 201 GLU A O 1
ATOM 1572 N N . ARG A 1 202 ? 0.747 -7.879 -26.155 1.00 92.56 202 ARG A N 1
ATOM 1573 C CA . ARG A 1 202 ? 0.225 -9.243 -26.005 1.00 92.56 202 ARG A CA 1
ATOM 1574 C C . ARG A 1 202 ? -1.294 -9.351 -26.189 1.00 92.56 202 ARG A C 1
ATOM 1576 O O . ARG A 1 202 ? -1.839 -10.437 -26.005 1.00 92.56 202 ARG A O 1
ATOM 1583 N N . GLY A 1 203 ? -1.988 -8.255 -26.507 1.00 87.88 203 GLY A N 1
ATOM 1584 C CA . GLY A 1 203 ? -3.440 -8.236 -26.712 1.00 87.88 203 GLY A CA 1
ATOM 1585 C C . GLY A 1 203 ? -4.251 -8.568 -25.455 1.00 87.88 203 GLY A C 1
ATOM 1586 O O . GLY A 1 203 ? -5.361 -9.085 -25.552 1.00 87.88 203 GLY A O 1
ATOM 1587 N N . LEU A 1 204 ? -3.698 -8.313 -24.265 1.00 85.69 204 LEU A N 1
ATOM 1588 C CA . LEU A 1 204 ? -4.334 -8.639 -22.982 1.00 85.69 204 LEU A CA 1
ATOM 1589 C C . LEU A 1 204 ? -5.303 -7.546 -22.499 1.00 85.69 204 LEU A C 1
ATOM 1591 O O . LEU A 1 204 ? -6.079 -7.782 -21.573 1.00 85.69 204 LEU A O 1
ATOM 1595 N N . ALA A 1 205 ? -5.276 -6.367 -23.123 1.00 77.06 205 ALA A N 1
ATOM 1596 C CA . ALA A 1 205 ? -6.264 -5.311 -22.943 1.00 77.06 205 ALA A CA 1
ATOM 1597 C C . ALA A 1 205 ? -6.520 -4.595 -24.276 1.00 77.06 205 ALA A C 1
ATOM 1599 O O . ALA A 1 205 ? -5.581 -4.149 -24.934 1.00 77.06 205 ALA A O 1
ATOM 1600 N N . ASN A 1 206 ? -7.792 -4.451 -24.650 1.00 58.47 206 ASN A N 1
ATOM 1601 C CA . ASN A 1 206 ? -8.193 -3.645 -25.800 1.00 58.47 206 ASN A CA 1
ATOM 1602 C C . ASN A 1 206 ? -8.327 -2.192 -25.347 1.00 58.47 206 ASN A C 1
ATOM 1604 O O . ASN A 1 206 ? -9.184 -1.880 -24.521 1.00 58.47 206 ASN A O 1
ATOM 1608 N N . ILE A 1 207 ? -7.477 -1.314 -25.872 1.00 54.91 207 ILE A N 1
ATOM 1609 C CA . ILE A 1 207 ? -7.637 0.129 -25.699 1.00 54.91 207 ILE A CA 1
ATOM 1610 C C . ILE A 1 207 ? -8.512 0.611 -26.858 1.00 54.91 207 ILE A C 1
ATOM 1612 O O . ILE A 1 207 ? -8.075 0.584 -28.008 1.00 54.91 207 ILE A O 1
ATOM 1616 N N . HIS A 1 208 ? -9.757 0.978 -26.555 1.00 44.16 208 HIS A N 1
ATOM 1617 C CA . HIS A 1 208 ? -10.568 1.844 -27.412 1.00 44.16 208 HIS A CA 1
ATOM 1618 C C . HIS A 1 208 ? -10.370 3.296 -26.991 1.00 44.16 208 HIS A C 1
ATOM 1620 O O . HIS A 1 208 ? -10.270 3.534 -25.765 1.00 44.16 208 HIS A O 1
#

Secondary structure (DSSP, 8-state):
--EEEE-----------------S----S-TT--EEEEEEEE--SS-S---HHHHHSTT-SS-SS--EEEEEEEE-----SSTHHHHHHHHHHHHHHHTS-HHHHHHHHHHHHHHHHHHHHHHHHHHHHHHT-SEEEE-PPPP-S-EEETTEEES---SS---SSS---EE---TTT-S-HHHHHHHHHHHHHHHHHHHHHTTSS---